Protein AF-A0A2E0CMF3-F1 (afdb_monomer_lite)

Sequence (243 aa):
MIDGHTLNSSSSILAWTRACAVTIDESAWMILLILFELETRFINNSMPPIKALMMRAVRIGCYVSLAHTLYAYAVYVEELSRPQLIEGVSDLCELVDDGASYTYNLIYTTLSTENCAELSGAEDFFYIDPPTFSIVQDASGLAIERELAWIDLAEAITWLLILFTIELVVLLQDHKVVDGILFRTINGSKFILYSLLWCAIGYWIFRGHYMFAWDELVWIVGFIVIEVNMVDRHKNMFSTRTT

Secondary structure (DSSP, 8-state):
-THHHH--TT--HHHHHHHTHHHHHHHHHHHHHHHHHHHHHHTTS---HHHHHHHHHHHHHHHHHHHHHHHHHHHHHHHHHSPEE-TT--SGGGGTTTT-EEEETTEEEE--TTTHHHH---S-EEE-STTT--EEEEHHHHHHHHHHHHHHHHHHHHHHHHHHHHHHHHHHHHTT--SSHHHHHHHHHHHHHHHHHHHHHHHHHHTT-HHHHHHHHHHHHHHHHHHHHHHHHHHHHHHHH--

pLDDT: mean 87.53, std 11.12, range [42.38, 97.88]

Structure (mmCIF, N/CA/C/O backbone):
data_AF-A0A2E0CMF3-F1
#
_entry.id   AF-A0A2E0CMF3-F1
#
loop_
_atom_site.group_PDB
_atom_site.id
_atom_site.type_symbol
_atom_site.label_atom_id
_atom_site.label_alt_id
_atom_site.label_comp_id
_atom_site.label_asym_id
_atom_site.label_entity_id
_atom_site.label_seq_id
_atom_site.pdbx_PDB_ins_code
_atom_site.Cartn_x
_atom_site.Cartn_y
_atom_site.Cartn_z
_atom_site.occupancy
_atom_site.B_iso_or_equiv
_atom_site.auth_seq_id
_atom_site.auth_comp_id
_atom_site.auth_asym_id
_atom_site.auth_atom_id
_atom_site.pdbx_PDB_model_num
ATOM 1 N N . MET A 1 1 ? -2.108 6.653 12.408 1.00 44.03 1 MET A N 1
ATOM 2 C CA . MET A 1 1 ? -0.809 5.986 12.637 1.00 44.03 1 MET A CA 1
ATOM 3 C C . MET A 1 1 ? -1.046 4.964 13.739 1.00 44.03 1 MET A C 1
ATOM 5 O O . MET A 1 1 ? -1.286 5.364 14.871 1.00 44.03 1 MET A O 1
ATOM 9 N N . ILE A 1 2 ? -1.117 3.682 13.373 1.00 53.56 2 ILE A N 1
ATOM 10 C CA . ILE A 1 2 ? -1.480 2.549 14.252 1.00 53.56 2 ILE A CA 1
ATOM 11 C C . ILE A 1 2 ? -0.431 2.345 15.363 1.00 53.56 2 ILE A C 1
ATOM 13 O O . ILE A 1 2 ? -0.746 1.919 16.474 1.00 53.56 2 ILE A O 1
ATOM 17 N N . ASP A 1 3 ? 0.807 2.748 15.083 1.00 56.62 3 ASP A N 1
ATOM 18 C CA . ASP A 1 3 ? 2.007 2.577 15.902 1.00 56.62 3 ASP A CA 1
ATOM 19 C C . ASP A 1 3 ? 1.851 3.119 17.330 1.00 56.62 3 ASP A C 1
ATOM 21 O O . ASP A 1 3 ? 2.278 2.480 18.288 1.00 56.62 3 ASP A O 1
ATOM 25 N N . GLY A 1 4 ? 1.197 4.275 17.490 1.00 59.91 4 GLY A N 1
ATOM 26 C CA . GLY A 1 4 ? 0.997 4.911 18.798 1.00 59.91 4 GLY A CA 1
ATOM 27 C C . GLY A 1 4 ? -0.025 4.211 19.697 1.00 59.91 4 GLY A C 1
ATOM 28 O O . GLY A 1 4 ? -0.049 4.476 20.895 1.00 59.91 4 GLY A O 1
ATOM 29 N N . HIS A 1 5 ? -0.851 3.328 19.130 1.00 62.03 5 HIS A N 1
ATOM 30 C CA . HIS A 1 5 ? -1.925 2.631 19.842 1.00 62.03 5 HIS A CA 1
ATOM 31 C C . HIS A 1 5 ? -1.649 1.135 20.045 1.00 62.03 5 HIS A C 1
ATOM 33 O O . HIS A 1 5 ? -2.309 0.512 20.871 1.00 62.03 5 HIS A O 1
ATOM 39 N N . THR A 1 6 ? -0.668 0.566 19.336 1.00 66.44 6 THR A N 1
ATOM 40 C CA . THR A 1 6 ? -0.389 -0.884 19.335 1.00 66.44 6 THR A CA 1
ATOM 41 C C . THR A 1 6 ? 1.023 -1.248 19.787 1.00 66.44 6 THR A C 1
ATOM 43 O O . THR A 1 6 ? 1.245 -2.361 20.254 1.00 66.44 6 THR A O 1
ATOM 46 N N . LEU A 1 7 ? 2.007 -0.344 19.693 1.00 77.12 7 LEU A N 1
ATOM 47 C CA . LEU A 1 7 ? 3.401 -0.687 19.987 1.00 77.12 7 LEU A CA 1
ATOM 48 C C . LEU A 1 7 ? 3.786 -0.380 21.436 1.00 77.12 7 LEU A C 1
ATOM 50 O O . LEU A 1 7 ? 3.482 0.673 21.992 1.00 77.12 7 LEU A O 1
ATOM 54 N N . ASN A 1 8 ? 4.539 -1.300 22.037 1.00 74.75 8 ASN A N 1
ATOM 55 C CA . ASN A 1 8 ? 5.114 -1.163 23.375 1.00 74.75 8 ASN A CA 1
ATOM 56 C C . ASN A 1 8 ? 6.566 -1.681 23.417 1.00 74.75 8 ASN A C 1
ATOM 58 O O . ASN A 1 8 ? 7.092 -2.227 22.445 1.00 74.75 8 ASN A O 1
ATOM 62 N N . SER A 1 9 ? 7.241 -1.516 24.558 1.00 73.00 9 SER A N 1
ATOM 63 C CA . SER A 1 9 ? 8.657 -1.886 24.724 1.00 73.00 9 SER A CA 1
ATOM 64 C C . SER A 1 9 ? 8.942 -3.393 24.644 1.00 73.00 9 SER A C 1
ATOM 66 O O . SER A 1 9 ? 10.101 -3.775 24.491 1.00 73.00 9 SER A O 1
ATOM 68 N N . SER A 1 10 ? 7.918 -4.248 24.724 1.00 78.06 10 SER A N 1
ATOM 69 C CA . SER A 1 10 ? 8.024 -5.703 24.562 1.00 78.06 10 SER A CA 1
ATOM 70 C C . SER A 1 10 ? 7.669 -6.189 23.151 1.00 78.06 10 SER A C 1
ATOM 72 O O . SER A 1 10 ? 7.783 -7.384 22.872 1.00 78.06 10 SER A O 1
ATOM 74 N N . SER A 1 11 ? 7.264 -5.290 22.250 1.00 82.56 11 SER A N 1
ATOM 75 C CA . SER A 1 11 ? 6.881 -5.632 20.880 1.00 82.56 11 SER A CA 1
ATOM 76 C C . SER A 1 11 ? 8.075 -6.151 20.074 1.00 82.56 11 SER A C 1
ATOM 78 O O . SER A 1 11 ? 9.176 -5.597 20.117 1.00 82.56 11 SER A O 1
ATOM 80 N N . SER A 1 12 ? 7.860 -7.229 19.316 1.00 87.75 12 SER A N 1
ATOM 81 C CA . SER A 1 12 ? 8.904 -7.827 18.476 1.00 87.75 12 SER A CA 1
ATOM 82 C C . SER A 1 12 ? 9.308 -6.904 17.321 1.00 87.75 12 SER A C 1
ATOM 84 O O . SER A 1 12 ? 8.505 -6.099 16.854 1.00 87.75 12 SER A O 1
ATOM 86 N N . ILE A 1 13 ? 10.528 -7.065 16.793 1.00 87.50 13 ILE A N 1
ATOM 87 C CA . ILE A 1 13 ? 11.002 -6.295 15.624 1.00 87.50 13 ILE A CA 1
ATOM 88 C C . ILE A 1 13 ? 10.036 -6.437 14.440 1.00 87.50 13 ILE A C 1
ATOM 90 O O . ILE A 1 13 ? 9.771 -5.459 13.755 1.00 87.50 13 ILE A O 1
ATOM 94 N N . LEU A 1 14 ? 9.468 -7.629 14.232 1.00 87.94 14 LEU A N 1
ATOM 95 C CA . LEU A 1 14 ? 8.517 -7.875 13.149 1.00 87.94 14 LEU A CA 1
ATOM 96 C C . LEU A 1 14 ? 7.213 -7.079 13.314 1.00 87.94 14 LEU A C 1
ATOM 98 O O . LEU A 1 14 ? 6.634 -6.645 12.322 1.00 87.94 14 LEU A O 1
ATOM 102 N N . ALA A 1 15 ? 6.756 -6.880 14.553 1.00 86.19 15 ALA A N 1
ATOM 103 C CA . ALA A 1 15 ? 5.586 -6.051 14.836 1.00 86.19 15 ALA A CA 1
ATOM 104 C C . ALA A 1 15 ? 5.878 -4.575 14.528 1.00 86.19 15 ALA A C 1
ATOM 106 O O . ALA A 1 15 ? 5.089 -3.924 13.851 1.00 86.19 15 ALA A O 1
ATOM 107 N N . TRP A 1 16 ? 7.054 -4.085 14.934 1.00 87.25 16 TRP A N 1
ATOM 108 C CA . TRP A 1 16 ? 7.515 -2.732 14.611 1.00 87.25 16 TRP A CA 1
ATOM 109 C C . TRP A 1 16 ? 7.600 -2.494 13.102 1.00 87.25 16 TRP A C 1
ATOM 111 O O . TRP A 1 16 ? 7.082 -1.499 12.604 1.00 87.25 16 TRP A O 1
ATOM 121 N N . THR A 1 17 ? 8.227 -3.404 12.352 1.00 91.19 17 THR A N 1
ATOM 122 C CA . THR A 1 17 ? 8.402 -3.209 10.907 1.00 91.19 17 THR A CA 1
ATOM 123 C C . THR A 1 17 ? 7.086 -3.309 10.140 1.00 91.19 17 THR A C 1
ATOM 125 O O . THR A 1 17 ? 6.908 -2.589 9.164 1.00 91.19 17 THR A O 1
ATOM 128 N N . ARG A 1 18 ? 6.134 -4.130 10.602 1.00 90.94 18 ARG A N 1
ATOM 129 C CA . ARG A 1 18 ? 4.775 -4.156 10.044 1.00 90.94 18 ARG A CA 1
ATOM 130 C C . ARG A 1 18 ? 4.006 -2.862 10.301 1.00 90.94 18 ARG A C 1
ATOM 132 O O . ARG A 1 18 ? 3.363 -2.361 9.389 1.00 90.94 18 ARG A O 1
ATOM 139 N N . ALA A 1 19 ? 4.058 -2.341 11.524 1.00 87.75 19 ALA A N 1
ATOM 140 C CA . ALA A 1 19 ? 3.356 -1.111 11.883 1.00 87.75 19 ALA A CA 1
ATOM 141 C C . ALA A 1 19 ? 3.869 0.076 11.040 1.00 87.75 19 ALA A C 1
ATOM 143 O O . ALA A 1 19 ? 3.095 0.837 10.463 1.00 87.75 19 ALA A O 1
ATOM 144 N N . CYS A 1 20 ? 5.184 0.123 10.812 1.00 89.75 20 CYS A N 1
ATOM 145 C CA . CYS A 1 20 ? 5.821 1.119 9.956 1.00 89.75 20 CYS A CA 1
ATOM 146 C C . CYS A 1 20 ? 5.858 0.751 8.454 1.00 89.75 20 CYS A C 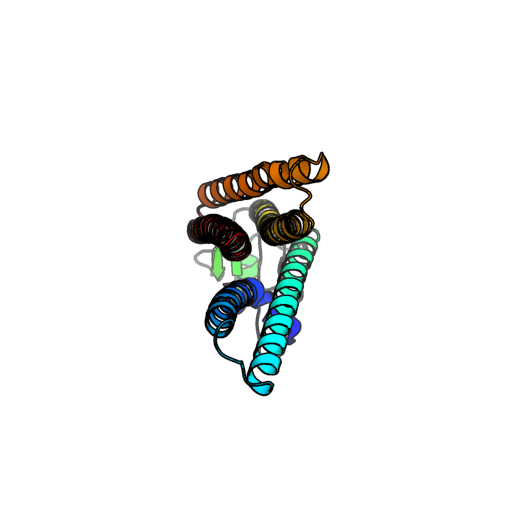1
ATOM 148 O O . CYS A 1 20 ? 6.639 1.367 7.722 1.00 89.75 20 CYS A O 1
ATOM 150 N N . ALA A 1 21 ? 5.069 -0.222 7.974 1.00 92.06 21 ALA A N 1
ATOM 151 C CA . ALA A 1 21 ? 5.181 -0.755 6.608 1.00 92.06 21 ALA A CA 1
ATOM 152 C C . ALA A 1 21 ? 5.105 0.335 5.528 1.00 92.06 21 ALA A C 1
ATOM 154 O O . ALA A 1 21 ? 6.000 0.401 4.694 1.00 92.06 21 ALA A O 1
ATOM 155 N N . VAL A 1 22 ? 4.136 1.253 5.603 1.00 90.69 22 VAL A N 1
ATOM 156 C CA . VAL A 1 22 ? 4.007 2.374 4.648 1.00 90.69 22 VAL A CA 1
ATOM 157 C C . VAL A 1 22 ? 5.289 3.214 4.592 1.00 90.69 22 VAL A C 1
ATOM 159 O O . VAL A 1 22 ? 5.812 3.514 3.527 1.00 90.69 22 VAL A O 1
ATOM 162 N N . THR A 1 23 ? 5.864 3.548 5.753 1.00 92.38 23 THR A N 1
ATOM 163 C CA . THR A 1 23 ? 7.107 4.342 5.812 1.00 92.38 23 THR A CA 1
ATOM 164 C C . THR A 1 23 ? 8.288 3.576 5.213 1.00 92.38 23 THR A C 1
ATOM 166 O O . THR A 1 23 ? 9.151 4.153 4.545 1.00 92.38 23 THR A O 1
ATOM 169 N N . ILE A 1 24 ? 8.355 2.268 5.465 1.00 94.12 24 ILE A N 1
ATOM 170 C CA . ILE A 1 24 ? 9.388 1.390 4.912 1.00 94.12 24 ILE A CA 1
ATOM 171 C C . ILE A 1 24 ? 9.246 1.286 3.388 1.00 94.12 24 ILE A C 1
ATOM 173 O O . ILE A 1 24 ? 10.266 1.331 2.702 1.00 94.12 24 ILE A O 1
ATOM 177 N N . ASP A 1 25 ? 8.019 1.196 2.872 1.00 93.81 25 ASP A N 1
ATOM 178 C CA . ASP A 1 25 ? 7.723 1.112 1.440 1.00 93.81 25 ASP A CA 1
ATOM 179 C C . ASP A 1 25 ? 8.158 2.383 0.706 1.00 93.81 25 ASP A C 1
ATOM 181 O O . ASP A 1 25 ? 9.066 2.348 -0.128 1.00 93.81 25 ASP A O 1
ATOM 185 N N . GLU A 1 26 ? 7.625 3.528 1.133 1.00 93.19 26 GLU A N 1
ATOM 186 C CA . GLU A 1 26 ? 7.904 4.833 0.535 1.00 93.19 26 GLU A CA 1
ATOM 187 C C . GLU A 1 26 ? 9.396 5.177 0.579 1.00 93.19 26 GLU A C 1
ATOM 189 O O . GLU A 1 26 ? 9.995 5.644 -0.396 1.00 93.19 26 GLU A O 1
ATOM 194 N N . SER A 1 27 ? 10.059 4.889 1.703 1.00 94.75 27 SER A N 1
ATOM 195 C CA . SER A 1 27 ? 11.501 5.121 1.815 1.00 94.75 27 SER A CA 1
ATOM 196 C C . SER A 1 27 ? 12.315 4.201 0.903 1.00 94.75 27 SER A C 1
ATOM 198 O O . SER A 1 27 ? 13.268 4.671 0.275 1.00 94.75 27 SER A O 1
ATOM 200 N N . ALA A 1 28 ? 11.950 2.920 0.781 1.00 95.25 28 ALA A N 1
ATOM 201 C CA . ALA A 1 28 ? 12.622 1.985 -0.116 1.00 95.25 28 ALA A CA 1
ATOM 202 C C . ALA A 1 28 ? 12.495 2.435 -1.575 1.00 95.25 28 ALA A C 1
ATOM 204 O O . ALA A 1 28 ? 13.498 2.472 -2.296 1.00 95.25 28 ALA A O 1
ATOM 205 N N . TRP A 1 29 ? 11.300 2.850 -1.992 1.00 92.75 29 TRP A N 1
ATOM 206 C CA . TRP A 1 29 ? 11.077 3.379 -3.328 1.00 92.75 29 TRP A CA 1
ATOM 207 C C . TRP A 1 29 ? 11.872 4.656 -3.606 1.00 92.75 29 TRP A C 1
ATOM 209 O O . TRP A 1 29 ? 12.589 4.736 -4.609 1.00 92.75 29 TRP A O 1
ATOM 219 N N . MET A 1 30 ? 11.835 5.634 -2.699 1.00 93.25 30 MET A N 1
ATOM 220 C CA . MET A 1 30 ? 12.597 6.875 -2.851 1.00 93.25 30 MET A CA 1
ATOM 221 C C . MET A 1 30 ? 14.108 6.620 -2.927 1.00 93.25 30 MET A C 1
ATOM 223 O O . MET A 1 30 ? 14.807 7.222 -3.750 1.00 93.25 30 MET A O 1
ATOM 227 N N . ILE A 1 31 ? 14.631 5.686 -2.126 1.00 94.81 31 ILE A N 1
ATOM 228 C CA . ILE A 1 31 ? 16.041 5.280 -2.184 1.00 94.81 31 ILE A CA 1
ATOM 229 C C . ILE A 1 31 ? 16.367 4.623 -3.533 1.00 94.81 31 ILE A C 1
ATOM 231 O O . ILE A 1 31 ? 17.418 4.923 -4.106 1.00 94.81 31 ILE A O 1
ATOM 235 N N . LEU A 1 32 ? 15.489 3.770 -4.072 1.00 92.25 32 LEU A N 1
ATOM 236 C CA . LEU A 1 32 ? 15.680 3.152 -5.389 1.00 92.25 32 LEU A CA 1
ATOM 237 C C . LEU A 1 32 ? 15.734 4.192 -6.515 1.00 92.25 32 LEU A C 1
ATOM 239 O O . LEU A 1 32 ? 16.607 4.091 -7.380 1.00 92.25 32 LEU A O 1
ATOM 243 N N . LEU A 1 33 ? 14.875 5.215 -6.482 1.00 89.62 33 LEU A N 1
ATOM 244 C CA . LEU A 1 33 ? 14.895 6.311 -7.459 1.00 89.62 33 LEU A CA 1
ATOM 245 C C . LEU A 1 33 ? 16.202 7.109 -7.394 1.00 89.62 33 LEU A C 1
ATOM 247 O O . LEU A 1 33 ? 16.839 7.365 -8.419 1.00 89.62 33 LEU A O 1
ATOM 251 N N . ILE A 1 34 ? 16.654 7.451 -6.184 1.00 90.81 34 ILE A N 1
ATOM 252 C CA . ILE A 1 34 ? 17.939 8.133 -5.977 1.00 90.81 34 ILE A CA 1
ATOM 253 C C . ILE A 1 34 ? 19.090 7.268 -6.500 1.00 90.81 34 ILE A C 1
ATOM 255 O O . ILE A 1 34 ? 20.003 7.772 -7.159 1.00 90.81 34 ILE A O 1
ATOM 259 N N . LEU A 1 35 ? 19.051 5.964 -6.226 1.00 90.06 35 LEU A N 1
ATOM 260 C CA . LEU A 1 35 ? 20.070 5.022 -6.665 1.00 90.06 35 LEU A CA 1
ATOM 261 C C . LEU A 1 35 ? 20.127 4.913 -8.193 1.00 90.06 35 LEU A C 1
ATOM 263 O O . LEU A 1 35 ? 21.219 4.915 -8.761 1.00 90.06 35 LEU A O 1
ATOM 267 N N . PHE A 1 36 ? 18.971 4.870 -8.856 1.00 84.06 36 PHE A N 1
ATOM 268 C CA . PHE A 1 36 ? 18.865 4.869 -10.316 1.00 84.06 36 PHE A CA 1
ATOM 269 C C . PHE A 1 36 ? 19.479 6.132 -10.943 1.00 84.06 36 PHE A C 1
ATOM 271 O O . PHE A 1 36 ? 20.252 6.056 -11.908 1.00 84.06 36 PHE A O 1
ATOM 278 N N . GLU A 1 37 ? 19.197 7.301 -10.369 1.00 85.19 37 GLU A N 1
ATOM 279 C CA . GLU A 1 37 ? 19.755 8.573 -10.837 1.00 85.19 37 GLU A CA 1
ATOM 280 C C . GLU A 1 37 ? 21.274 8.654 -10.600 1.00 85.19 37 GLU A C 1
ATOM 282 O O . GLU A 1 37 ? 22.036 9.168 -11.426 1.00 85.19 37 GLU A O 1
ATOM 287 N N . LEU A 1 38 ? 21.759 8.120 -9.475 1.00 85.44 38 LEU A N 1
ATOM 288 C CA . LEU A 1 38 ? 23.193 8.024 -9.200 1.00 85.44 38 LEU A CA 1
ATOM 289 C C . LEU A 1 38 ? 23.898 7.097 -10.194 1.00 85.44 38 LEU A C 1
ATOM 291 O O . LEU A 1 38 ? 24.907 7.499 -10.773 1.00 85.44 38 LEU A O 1
ATOM 295 N N . GLU A 1 39 ? 23.370 5.897 -10.437 1.00 80.69 39 GLU A N 1
ATOM 296 C CA . GLU A 1 39 ? 23.933 4.964 -11.420 1.00 80.69 39 GLU A CA 1
ATOM 297 C C . GLU A 1 39 ? 24.017 5.590 -12.808 1.00 80.69 39 GLU A C 1
ATOM 299 O O . GLU A 1 39 ? 25.057 5.503 -13.461 1.00 80.69 39 GLU A O 1
ATOM 304 N N . THR A 1 40 ? 22.973 6.313 -13.214 1.00 74.38 40 THR A N 1
ATOM 305 C CA . THR A 1 40 ? 22.956 7.032 -14.489 1.00 74.38 40 THR A CA 1
ATOM 306 C C . THR A 1 40 ? 24.105 8.040 -14.598 1.00 74.38 40 THR A C 1
ATOM 308 O O . THR A 1 40 ? 24.780 8.093 -15.626 1.00 74.38 40 THR A O 1
ATOM 311 N N . ARG A 1 41 ? 24.396 8.807 -13.539 1.00 78.31 41 ARG A N 1
ATOM 312 C CA . ARG A 1 41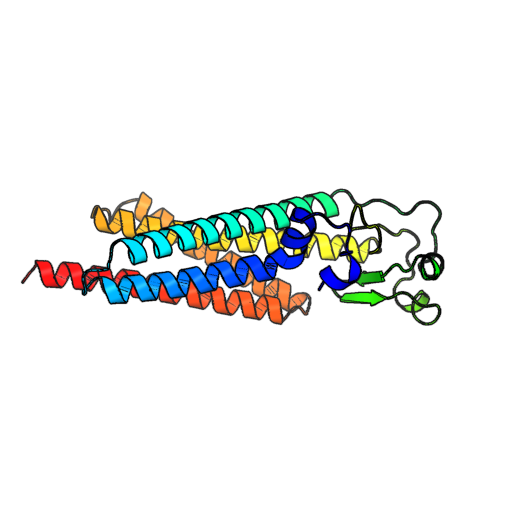 ? 25.499 9.788 -13.540 1.00 78.31 41 ARG A CA 1
ATOM 313 C C . ARG A 1 41 ? 26.884 9.151 -13.609 1.00 78.31 41 ARG A C 1
ATOM 315 O O . ARG A 1 41 ? 27.800 9.732 -14.191 1.00 78.31 41 ARG A O 1
ATOM 322 N N . PHE A 1 42 ? 27.052 7.968 -13.026 1.00 75.12 42 PHE A N 1
ATOM 323 C CA . PHE A 1 42 ? 28.335 7.269 -13.002 1.00 75.12 42 PHE A CA 1
ATOM 324 C C . PHE A 1 42 ? 28.565 6.338 -14.199 1.00 75.12 42 PHE A C 1
ATOM 326 O O . PHE A 1 42 ? 29.663 5.818 -14.336 1.00 75.12 42 PHE A O 1
ATOM 333 N N . ILE A 1 43 ? 27.613 6.173 -15.122 1.00 67.12 43 ILE A N 1
ATOM 334 C CA . ILE A 1 43 ? 27.853 5.417 -16.367 1.00 67.12 43 ILE A CA 1
ATOM 335 C C . ILE A 1 43 ? 29.044 5.984 -17.165 1.00 67.12 43 ILE A C 1
ATOM 337 O O . ILE A 1 43 ? 29.822 5.218 -17.729 1.00 67.12 43 ILE A O 1
ATOM 341 N N . ASN A 1 44 ? 29.241 7.308 -17.160 1.00 62.28 44 ASN A N 1
ATOM 342 C CA . ASN A 1 44 ? 30.342 7.960 -17.885 1.00 62.28 44 ASN A CA 1
ATOM 343 C C . ASN A 1 44 ? 31.651 8.073 -17.082 1.00 62.28 44 ASN A C 1
ATOM 345 O O . ASN A 1 44 ? 32.686 8.402 -17.656 1.00 62.28 44 ASN A O 1
ATOM 349 N N . ASN A 1 45 ? 31.629 7.815 -15.771 1.00 68.62 45 ASN A N 1
ATOM 350 C CA . ASN A 1 45 ? 32.785 7.955 -14.883 1.00 68.62 45 ASN A CA 1
ATOM 351 C C . ASN A 1 45 ? 33.026 6.629 -14.160 1.00 68.62 45 ASN A C 1
ATOM 353 O O . ASN A 1 45 ? 32.177 6.194 -13.392 1.00 68.62 45 ASN A O 1
ATOM 357 N N . SER A 1 46 ? 34.191 6.000 -14.340 1.00 75.50 46 SER A N 1
ATOM 358 C CA . SER A 1 46 ? 34.491 4.691 -13.739 1.00 75.50 46 SER A CA 1
ATOM 359 C C . SER A 1 46 ? 34.224 4.677 -12.226 1.00 75.50 46 SER A C 1
ATOM 361 O O . SER A 1 46 ? 34.943 5.315 -11.449 1.00 75.50 46 SER A O 1
ATOM 363 N N . MET A 1 47 ? 33.180 3.961 -11.802 1.00 80.81 47 MET A N 1
ATOM 364 C CA . MET A 1 47 ? 32.792 3.899 -10.399 1.00 80.81 47 MET A CA 1
ATOM 365 C C . MET A 1 47 ? 33.767 3.018 -9.597 1.00 80.81 47 MET A C 1
ATOM 367 O O . MET A 1 47 ? 34.046 1.889 -10.002 1.00 80.81 47 MET A O 1
ATOM 371 N N . PRO A 1 48 ? 34.247 3.475 -8.425 1.00 87.56 48 PRO A N 1
ATOM 372 C CA . PRO A 1 48 ? 35.044 2.645 -7.529 1.00 87.56 48 PRO A CA 1
ATOM 373 C C . PRO A 1 48 ? 34.293 1.375 -7.081 1.00 87.56 48 PRO A C 1
ATOM 375 O O . PRO A 1 48 ? 33.104 1.458 -6.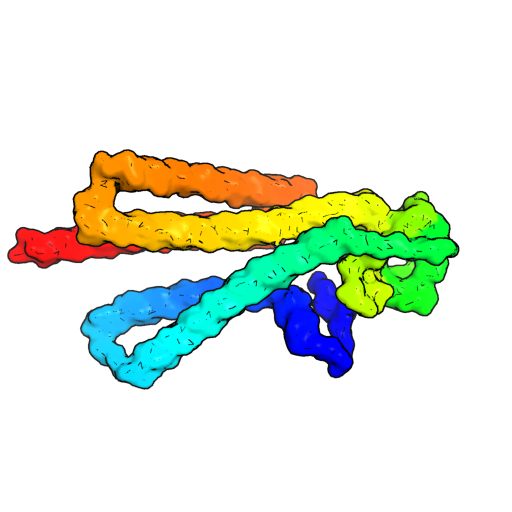759 1.00 87.56 48 PRO A O 1
ATOM 378 N N . PRO A 1 49 ? 34.978 0.225 -6.937 1.00 86.62 49 PRO A N 1
ATOM 379 C CA . PRO A 1 49 ? 34.340 -1.061 -6.630 1.00 86.62 49 PRO A CA 1
ATOM 380 C C . PRO A 1 49 ? 33.592 -1.070 -5.289 1.00 86.62 49 PRO A C 1
ATOM 382 O O . PRO A 1 49 ? 32.539 -1.689 -5.173 1.00 86.62 49 PRO A O 1
ATOM 385 N N . ILE A 1 50 ? 34.085 -0.332 -4.288 1.00 89.94 50 ILE A N 1
ATOM 386 C CA . ILE A 1 50 ? 33.424 -0.202 -2.979 1.00 89.94 50 ILE A CA 1
ATOM 387 C C . ILE A 1 50 ? 32.073 0.508 -3.121 1.00 89.94 50 ILE A C 1
ATOM 389 O O . ILE A 1 50 ? 31.086 0.069 -2.540 1.00 89.94 50 ILE A O 1
ATOM 393 N N . LYS A 1 51 ? 32.005 1.573 -3.932 1.00 88.62 51 LYS A N 1
ATOM 394 C CA . LYS A 1 51 ? 30.750 2.299 -4.167 1.00 88.62 51 LYS A CA 1
ATOM 395 C C . LYS A 1 51 ? 29.746 1.420 -4.908 1.00 88.62 51 LYS A C 1
ATOM 397 O O . LYS A 1 51 ? 28.593 1.363 -4.501 1.00 88.62 51 LYS A O 1
ATOM 402 N N . ALA A 1 52 ? 30.199 0.674 -5.917 1.00 87.50 52 ALA A N 1
ATOM 403 C CA . ALA A 1 52 ? 29.356 -0.283 -6.631 1.00 87.50 52 ALA A CA 1
ATOM 404 C C . ALA A 1 52 ? 28.795 -1.372 -5.697 1.00 87.50 52 ALA A C 1
ATOM 406 O O . ALA A 1 52 ? 27.608 -1.690 -5.757 1.00 87.50 52 ALA A O 1
ATOM 407 N N . LEU A 1 53 ? 29.622 -1.900 -4.786 1.00 90.69 53 LEU A N 1
ATOM 408 C CA . LEU A 1 53 ? 29.179 -2.862 -3.776 1.00 90.69 53 LEU A CA 1
ATOM 409 C C . LEU A 1 53 ? 28.132 -2.258 -2.830 1.00 90.69 53 LEU A C 1
ATOM 411 O O . LEU A 1 53 ? 27.104 -2.887 -2.592 1.00 90.69 53 LEU A O 1
ATOM 415 N N . MET A 1 54 ? 28.369 -1.046 -2.317 1.00 91.94 54 MET A N 1
ATOM 416 C CA . MET A 1 54 ? 27.421 -0.353 -1.436 1.00 91.94 54 MET A CA 1
ATOM 417 C C . MET A 1 54 ? 26.082 -0.110 -2.131 1.00 91.94 54 MET A C 1
ATOM 419 O O . MET A 1 54 ? 25.041 -0.426 -1.567 1.00 91.94 54 MET A O 1
ATOM 423 N N . MET A 1 55 ? 26.102 0.386 -3.369 1.00 91.50 55 MET A N 1
ATOM 424 C CA . MET A 1 55 ? 24.892 0.598 -4.166 1.00 91.50 55 MET A CA 1
ATOM 425 C C . MET A 1 55 ? 24.105 -0.700 -4.361 1.00 91.50 55 MET A C 1
ATOM 427 O O . MET A 1 55 ? 22.896 -0.730 -4.140 1.00 91.50 55 MET A O 1
ATOM 431 N N . ARG A 1 56 ? 24.792 -1.801 -4.692 1.00 91.69 56 ARG A N 1
ATOM 432 C CA . ARG A 1 56 ? 24.156 -3.116 -4.825 1.00 91.69 56 ARG A CA 1
ATOM 433 C C . ARG A 1 56 ? 23.558 -3.604 -3.504 1.00 91.69 56 ARG A C 1
ATOM 435 O O . ARG A 1 56 ? 22.461 -4.151 -3.510 1.00 91.69 56 ARG A O 1
ATOM 442 N N . ALA A 1 57 ? 24.256 -3.411 -2.386 1.00 95.12 57 ALA A N 1
ATOM 443 C CA . ALA A 1 57 ? 23.757 -3.794 -1.068 1.00 95.12 57 ALA A CA 1
ATOM 444 C C . ALA A 1 57 ? 22.506 -2.990 -0.679 1.00 95.12 57 ALA A C 1
ATOM 446 O O . ALA A 1 57 ? 21.515 -3.580 -0.258 1.00 95.12 57 ALA A O 1
ATOM 447 N N . VAL A 1 58 ? 22.521 -1.669 -0.893 1.00 96.44 58 VAL A N 1
ATOM 448 C CA . VAL A 1 58 ? 21.366 -0.789 -0.647 1.00 96.44 58 VAL A CA 1
ATOM 449 C C . VAL A 1 58 ? 20.177 -1.195 -1.517 1.00 96.44 58 VAL A C 1
ATOM 451 O O . VAL A 1 58 ? 19.069 -1.308 -1.002 1.00 96.44 58 VAL A O 1
ATOM 454 N N . ARG A 1 59 ? 20.400 -1.500 -2.803 1.00 95.00 59 ARG A N 1
ATOM 455 C CA . ARG A 1 59 ? 19.352 -2.008 -3.704 1.00 95.00 59 ARG A CA 1
ATOM 456 C C . ARG A 1 59 ? 18.701 -3.280 -3.173 1.00 95.00 59 ARG A C 1
ATOM 458 O O . ARG A 1 59 ? 17.481 -3.363 -3.125 1.00 95.00 59 ARG A O 1
ATOM 465 N N . ILE A 1 60 ? 19.514 -4.260 -2.776 1.00 96.19 60 ILE A N 1
ATOM 466 C CA . ILE A 1 60 ? 19.010 -5.520 -2.215 1.00 96.19 60 ILE A CA 1
ATOM 467 C C . ILE A 1 60 ? 18.203 -5.241 -0.945 1.00 96.19 60 ILE A C 1
ATOM 469 O O . ILE A 1 60 ? 17.120 -5.794 -0.794 1.00 96.19 60 ILE A O 1
ATOM 473 N N . GLY A 1 61 ? 18.691 -4.351 -0.076 1.00 97.31 61 GLY A N 1
ATOM 474 C CA . GLY A 1 61 ? 17.958 -3.908 1.110 1.00 97.31 61 GLY A CA 1
ATOM 475 C C . GLY A 1 61 ? 16.583 -3.333 0.767 1.00 97.31 61 GLY A C 1
ATOM 476 O O . GLY A 1 61 ? 15.597 -3.755 1.357 1.00 97.31 61 GLY A O 1
ATOM 477 N N . CYS A 1 62 ? 16.497 -2.457 -0.238 1.00 96.81 62 CYS A N 1
ATOM 478 C CA . CYS A 1 62 ? 15.222 -1.891 -0.684 1.00 96.81 62 CYS A CA 1
ATOM 479 C C . CYS A 1 62 ? 14.269 -2.972 -1.207 1.00 96.81 62 CYS A C 1
ATOM 481 O O . CYS A 1 62 ? 13.107 -2.984 -0.832 1.00 96.81 62 CYS A O 1
ATOM 483 N N . TYR A 1 63 ? 14.746 -3.927 -2.010 1.00 94.81 63 TYR A N 1
ATOM 484 C CA . TYR A 1 63 ? 13.892 -5.025 -2.483 1.00 94.81 63 TYR A CA 1
ATOM 485 C C . TYR A 1 63 ? 13.414 -5.944 -1.357 1.00 94.81 63 TYR A C 1
ATOM 487 O O . TYR A 1 63 ? 12.287 -6.428 -1.405 1.00 94.81 63 TYR A O 1
ATOM 495 N N . VAL A 1 64 ? 14.238 -6.169 -0.330 1.00 96.38 64 VAL A N 1
ATOM 496 C CA . VAL A 1 64 ? 13.807 -6.889 0.877 1.00 96.38 64 VAL A CA 1
ATOM 497 C C . VAL A 1 64 ? 12.734 -6.093 1.623 1.00 96.38 64 VAL A C 1
ATOM 499 O O . VAL A 1 64 ? 11.748 -6.689 2.046 1.00 96.38 64 VAL A O 1
ATOM 502 N N . SER A 1 65 ? 12.885 -4.770 1.738 1.00 96.31 65 SER A N 1
ATOM 503 C CA . SER A 1 65 ? 11.860 -3.891 2.311 1.00 96.31 65 SER A CA 1
ATOM 504 C C . SER A 1 65 ? 10.539 -3.976 1.542 1.00 96.31 65 SER A C 1
ATOM 506 O O . SER A 1 65 ? 9.520 -4.236 2.165 1.00 96.31 65 SER A O 1
ATOM 508 N N . LEU A 1 66 ? 10.555 -3.878 0.208 1.00 95.19 66 LEU A N 1
ATOM 509 C CA . LEU A 1 66 ? 9.347 -4.001 -0.628 1.00 95.19 66 LEU A CA 1
ATOM 510 C C . LEU A 1 66 ? 8.687 -5.390 -0.524 1.00 95.19 66 LEU A C 1
ATOM 512 O O . LEU A 1 66 ? 7.469 -5.536 -0.537 1.00 95.19 66 LEU A O 1
ATOM 516 N N . ALA A 1 67 ? 9.483 -6.455 -0.397 1.00 95.62 67 ALA A N 1
ATOM 517 C CA . ALA A 1 67 ? 8.931 -7.785 -0.143 1.00 95.62 67 ALA A CA 1
ATOM 518 C C . ALA A 1 67 ? 8.299 -7.878 1.258 1.00 95.62 67 ALA A C 1
ATOM 520 O O . ALA A 1 67 ? 7.292 -8.563 1.449 1.00 95.62 67 ALA A O 1
ATOM 521 N N . HIS A 1 68 ? 8.884 -7.194 2.244 1.00 95.25 68 HIS A N 1
ATOM 522 C CA . HIS A 1 68 ? 8.350 -7.139 3.597 1.00 95.25 68 HIS A CA 1
ATOM 523 C C . HIS A 1 68 ? 7.040 -6.345 3.681 1.00 95.25 68 HIS A C 1
ATOM 525 O O . HIS A 1 68 ? 6.150 -6.758 4.421 1.00 95.25 68 HIS A O 1
ATOM 531 N N . THR A 1 69 ? 6.892 -5.257 2.925 1.00 94.75 69 THR A N 1
ATOM 532 C CA . THR A 1 69 ? 5.672 -4.430 2.914 1.00 94.75 69 THR A CA 1
ATOM 533 C C . THR A 1 69 ? 4.501 -5.193 2.306 1.00 94.75 69 THR A C 1
ATOM 535 O O . THR A 1 69 ? 3.449 -5.284 2.935 1.00 94.75 69 THR A O 1
ATOM 538 N N . LEU A 1 70 ? 4.718 -5.898 1.188 1.00 95.88 70 LEU A N 1
ATOM 539 C CA . LEU A 1 70 ? 3.739 -6.849 0.646 1.00 95.88 70 LEU A CA 1
ATOM 540 C C . LEU A 1 70 ? 3.327 -7.919 1.663 1.00 95.88 70 LEU A C 1
ATOM 542 O O . LEU A 1 70 ? 2.146 -8.239 1.789 1.00 95.88 70 LEU A O 1
ATOM 546 N N . TYR A 1 71 ? 4.297 -8.485 2.388 1.00 96.00 71 TYR A N 1
ATOM 547 C CA . TYR A 1 71 ? 4.008 -9.436 3.458 1.00 96.00 71 TYR A CA 1
ATOM 548 C C . TYR A 1 71 ? 3.157 -8.792 4.561 1.00 96.00 71 TYR A C 1
ATOM 550 O O . TYR A 1 71 ? 2.179 -9.393 4.995 1.00 96.00 71 TYR A O 1
ATOM 558 N N . ALA A 1 72 ? 3.495 -7.579 5.001 1.00 94.94 72 ALA A N 1
ATOM 559 C CA . ALA A 1 72 ? 2.757 -6.873 6.042 1.00 94.94 72 ALA A CA 1
ATOM 560 C C . ALA A 1 72 ? 1.296 -6.630 5.633 1.00 94.94 72 ALA A C 1
ATOM 562 O O . ALA A 1 72 ? 0.399 -6.959 6.406 1.00 94.94 72 ALA A O 1
ATOM 563 N N . TYR A 1 73 ? 1.055 -6.153 4.408 1.00 95.38 73 TYR A N 1
ATOM 564 C CA . TYR A 1 73 ? -0.297 -5.945 3.878 1.00 95.38 73 TYR A CA 1
ATOM 565 C C . TYR A 1 73 ? -1.074 -7.255 3.733 1.00 95.38 73 TYR A C 1
ATOM 567 O O . TYR A 1 73 ? -2.235 -7.329 4.128 1.00 95.38 73 TYR A O 1
ATOM 575 N N . ALA A 1 74 ? -0.436 -8.321 3.242 1.00 96.00 74 ALA A N 1
ATOM 576 C CA . ALA A 1 74 ? -1.084 -9.626 3.122 1.00 96.00 74 ALA A CA 1
ATOM 577 C C . ALA A 1 74 ? -1.512 -10.194 4.483 1.00 96.00 74 ALA A C 1
ATOM 579 O O . ALA A 1 74 ? -2.617 -10.723 4.609 1.00 96.00 74 ALA A O 1
ATOM 580 N N . VAL A 1 75 ? -0.663 -10.069 5.509 1.00 93.69 75 VAL A N 1
ATOM 581 C CA . VAL A 1 75 ? -1.023 -10.525 6.857 1.00 93.69 75 VAL A CA 1
ATOM 582 C C . VAL A 1 75 ? -2.110 -9.642 7.464 1.00 93.69 75 VAL A C 1
ATOM 584 O O . VAL A 1 75 ? -3.030 -10.171 8.076 1.00 93.69 75 VAL A O 1
ATOM 587 N N . TYR A 1 76 ? -2.064 -8.326 7.255 1.00 93.00 76 TYR A N 1
ATOM 588 C CA . TYR A 1 76 ? -3.106 -7.420 7.742 1.00 93.00 76 TYR A CA 1
ATOM 589 C C . TYR A 1 76 ? -4.484 -7.743 7.136 1.00 93.00 76 TYR A C 1
ATOM 591 O O . TYR A 1 76 ? -5.480 -7.839 7.850 1.00 93.00 76 TYR A O 1
ATOM 599 N N . VAL A 1 77 ? -4.536 -8.041 5.834 1.00 95.19 77 VAL A N 1
ATOM 600 C CA . VAL A 1 77 ? -5.747 -8.539 5.159 1.00 95.19 77 VAL A CA 1
ATOM 601 C C . VAL A 1 77 ? -6.238 -9.862 5.765 1.00 95.19 77 VAL A C 1
ATOM 603 O O . VAL A 1 77 ? -7.446 -10.054 5.936 1.00 95.19 77 VAL A O 1
ATOM 606 N N . GLU A 1 78 ? -5.332 -10.790 6.096 1.00 93.56 78 GLU A N 1
ATOM 607 C CA . GLU A 1 78 ? -5.691 -12.054 6.757 1.00 93.56 78 GLU A CA 1
ATOM 608 C C . GLU A 1 78 ? -6.256 -11.820 8.168 1.00 93.56 78 GLU A C 1
ATOM 610 O O . GLU A 1 78 ? -7.281 -12.412 8.517 1.00 93.56 78 GLU A O 1
ATOM 615 N N . GLU A 1 79 ? -5.629 -10.944 8.955 1.00 90.62 79 GLU A N 1
ATOM 616 C CA . GLU A 1 79 ? -6.054 -10.576 10.311 1.00 90.62 79 GLU A CA 1
ATOM 617 C C . GLU A 1 79 ? -7.463 -9.971 10.299 1.00 90.62 79 GLU A C 1
ATOM 619 O O . GLU A 1 79 ? -8.352 -10.470 10.990 1.00 90.62 79 GLU A O 1
ATOM 624 N N . LEU A 1 80 ? -7.729 -9.008 9.411 1.00 92.00 80 LEU A N 1
ATOM 625 C CA . LEU A 1 80 ? -9.062 -8.414 9.234 1.00 92.00 80 LEU A CA 1
ATOM 626 C C . LEU A 1 80 ? -10.104 -9.398 8.678 1.00 92.00 80 LEU A C 1
ATOM 628 O O . LEU A 1 80 ? -11.315 -9.178 8.792 1.00 92.00 80 LEU A O 1
ATOM 632 N N . SER A 1 81 ? -9.665 -10.491 8.053 1.00 91.06 81 SER A N 1
ATOM 633 C CA . SER A 1 81 ? -10.547 -11.569 7.589 1.00 91.06 81 SER A CA 1
ATOM 634 C C . SER A 1 81 ? -10.917 -12.551 8.705 1.00 91.06 81 SER A C 1
ATOM 636 O O . SER A 1 81 ? -11.856 -13.332 8.538 1.00 91.06 81 SER A O 1
ATOM 638 N N . ARG A 1 82 ? -10.218 -12.509 9.845 1.00 90.12 82 ARG A N 1
ATOM 639 C CA . ARG A 1 82 ? -10.480 -13.326 11.039 1.00 90.12 82 ARG A CA 1
ATOM 640 C C . ARG A 1 82 ? -10.650 -12.439 12.283 1.00 90.12 82 ARG A C 1
ATOM 642 O O . ARG A 1 82 ? -9.890 -12.598 13.240 1.00 90.12 82 ARG A O 1
ATOM 649 N N . PRO A 1 83 ? -11.639 -11.527 12.279 1.00 86.75 83 PRO A N 1
ATOM 650 C CA . PRO A 1 83 ? -11.891 -10.647 13.414 1.00 86.75 83 PRO A CA 1
ATOM 651 C C . PRO A 1 83 ? -12.263 -11.466 14.655 1.00 86.75 83 PRO A C 1
ATOM 653 O O . PRO A 1 83 ? -12.942 -12.493 14.548 1.00 86.75 83 PRO A O 1
ATOM 656 N N . GLN A 1 84 ? -11.842 -11.006 15.831 1.00 89.75 84 GLN A N 1
ATOM 657 C CA . GLN A 1 84 ? -12.233 -11.626 17.097 1.00 89.75 84 GLN A CA 1
ATOM 658 C C . GLN A 1 84 ? -13.378 -10.838 17.716 1.00 89.75 84 GLN A C 1
ATOM 660 O O . GLN A 1 84 ? -13.202 -9.669 18.042 1.00 89.75 84 GLN A O 1
ATOM 665 N N . LEU A 1 85 ? -14.541 -11.479 17.854 1.00 92.19 85 LEU A N 1
ATOM 666 C CA . LEU A 1 85 ? -15.690 -10.903 18.549 1.00 92.19 85 LEU A CA 1
ATOM 667 C C . LEU A 1 85 ? -15.354 -10.717 20.032 1.00 92.19 85 LEU A C 1
ATOM 669 O O . LEU A 1 85 ? -14.787 -11.614 20.659 1.00 92.19 85 LEU A O 1
ATOM 673 N N . ILE A 1 86 ? -15.738 -9.573 20.585 1.00 92.31 86 ILE A N 1
ATOM 674 C CA . ILE A 1 86 ? -15.622 -9.284 22.011 1.00 92.31 86 ILE A CA 1
ATOM 675 C C . ILE A 1 86 ? -16.864 -9.847 22.704 1.00 92.31 86 ILE A C 1
ATOM 677 O O . ILE A 1 86 ? -17.940 -9.257 22.667 1.00 92.31 86 ILE A O 1
ATOM 681 N N . GLU A 1 87 ? -16.736 -11.036 23.292 1.00 91.12 87 GLU A N 1
ATOM 682 C CA . GLU A 1 87 ? -17.861 -11.685 23.965 1.00 91.12 87 GLU A CA 1
ATOM 683 C C . GLU A 1 87 ? -18.294 -10.914 25.218 1.00 91.12 87 GLU A C 1
ATOM 685 O O . GLU A 1 87 ? -17.477 -10.571 26.070 1.00 91.12 87 GLU A O 1
ATOM 690 N N . GLY A 1 88 ? -19.606 -10.719 25.365 1.00 88.62 88 GLY A N 1
ATOM 691 C CA . GLY A 1 88 ? -20.198 -10.149 26.576 1.00 88.62 88 GLY A CA 1
ATOM 692 C C . GLY A 1 88 ? -20.182 -8.624 26.656 1.00 88.62 88 GLY A C 1
ATOM 693 O O . GLY A 1 88 ? -20.600 -8.108 27.685 1.00 88.62 88 GLY A O 1
ATOM 694 N N . VAL A 1 89 ? -19.760 -7.936 25.593 1.00 91.88 89 VAL A N 1
ATOM 695 C CA . VAL A 1 89 ? -19.860 -6.478 25.456 1.00 91.88 89 VAL A CA 1
ATOM 696 C C . VAL A 1 89 ? -21.005 -6.153 24.513 1.00 91.88 89 VAL A C 1
ATOM 698 O O . VAL A 1 89 ? -21.033 -6.660 23.396 1.00 91.88 89 VAL A O 1
ATOM 701 N N . SER A 1 90 ? -21.938 -5.322 24.973 1.00 92.50 90 SER A N 1
ATOM 702 C CA . SER A 1 90 ? -23.115 -4.897 24.200 1.00 92.50 90 SER A CA 1
ATOM 703 C C . SER A 1 90 ? -23.153 -3.396 23.925 1.00 92.50 90 SER A C 1
ATOM 705 O O . SER A 1 90 ? -23.936 -2.943 23.095 1.00 92.50 90 SER A O 1
ATOM 707 N N . ASP A 1 91 ? -22.311 -2.630 24.613 1.00 92.62 91 ASP A N 1
ATOM 708 C CA . ASP A 1 91 ? -22.168 -1.192 24.450 1.00 92.62 91 ASP A CA 1
ATOM 709 C C . ASP A 1 91 ? -20.680 -0.812 24.441 1.00 92.62 91 ASP A C 1
ATOM 711 O O . ASP A 1 91 ? -19.883 -1.305 25.244 1.00 92.62 91 ASP A O 1
ATOM 715 N N . LEU A 1 92 ? -20.288 0.084 23.530 1.00 93.19 92 LEU A N 1
ATOM 716 C CA . LEU A 1 92 ? -18.894 0.512 23.372 1.00 93.19 92 LEU A CA 1
ATOM 717 C C . LEU A 1 92 ? -18.329 1.158 24.649 1.00 93.19 92 LEU A C 1
ATOM 719 O O . LEU A 1 92 ? -17.124 1.094 24.895 1.00 93.19 92 LEU A O 1
ATOM 723 N N . CYS A 1 93 ? -19.179 1.776 25.475 1.00 93.75 93 CYS A N 1
ATOM 724 C CA . CYS A 1 93 ? -18.780 2.404 26.730 1.00 93.75 93 CYS A CA 1
ATOM 725 C C . CYS A 1 93 ? -18.288 1.404 27.781 1.00 93.75 93 CYS A C 1
ATOM 727 O O . CYS A 1 93 ? -17.569 1.806 28.695 1.00 93.75 93 CYS A O 1
ATOM 729 N N . GLU A 1 94 ? -18.624 0.118 27.654 1.00 93.94 94 GLU A N 1
ATOM 730 C CA . GLU A 1 94 ? -18.107 -0.929 28.544 1.00 93.94 94 GLU A CA 1
ATOM 731 C C . GLU A 1 94 ? -16.582 -1.097 28.402 1.00 93.94 94 GLU A C 1
ATOM 733 O O . GLU A 1 94 ? -15.922 -1.521 29.345 1.00 93.94 94 GLU A O 1
ATOM 738 N N . LEU A 1 95 ? -16.012 -0.693 27.260 1.00 91.75 95 LEU A N 1
ATOM 739 C CA . LEU A 1 95 ? -14.589 -0.836 26.927 1.00 91.75 95 LEU A CA 1
ATOM 740 C C . LEU A 1 95 ? -13.734 0.392 27.287 1.00 91.75 95 LEU A C 1
ATOM 742 O O . LEU A 1 95 ? -12.541 0.431 26.982 1.00 91.75 95 LEU A O 1
ATOM 746 N N . VAL A 1 96 ? -14.317 1.415 27.924 1.00 91.81 96 VAL A N 1
ATOM 747 C CA . VAL A 1 96 ? -13.600 2.653 28.284 1.00 91.81 96 VAL A CA 1
ATOM 748 C C . VAL A 1 96 ? -12.461 2.379 29.270 1.00 91.81 96 VAL A C 1
ATOM 750 O O . VAL A 1 96 ? -11.358 2.903 29.103 1.00 91.81 96 VAL A O 1
ATOM 753 N N . ASP A 1 97 ? -12.706 1.535 30.273 1.00 88.81 97 ASP A N 1
ATOM 754 C CA . ASP A 1 97 ? -11.729 1.239 31.328 1.00 88.81 97 ASP A CA 1
ATOM 755 C C . ASP A 1 97 ? -10.599 0.303 30.857 1.00 88.81 97 ASP A C 1
ATOM 757 O O . ASP A 1 97 ? -9.536 0.254 31.481 1.00 88.81 97 ASP A O 1
ATOM 761 N N . ASP A 1 98 ? -10.783 -0.373 29.720 1.00 84.94 98 ASP A N 1
ATOM 762 C CA . ASP A 1 98 ? -9.791 -1.278 29.128 1.00 84.94 98 ASP A CA 1
ATOM 763 C C . ASP A 1 98 ? -8.681 -0.528 28.370 1.00 84.94 98 ASP A C 1
ATOM 765 O O . ASP A 1 98 ? -7.718 -1.130 27.892 1.00 84.94 98 ASP A O 1
ATOM 769 N N . GLY A 1 99 ? -8.789 0.803 28.259 1.00 82.81 99 GLY A N 1
ATOM 770 C CA . GLY A 1 99 ? -7.838 1.631 27.516 1.00 82.81 99 GLY A CA 1
ATOM 771 C C . GLY A 1 99 ? -7.884 1.391 26.005 1.00 82.81 99 GLY A C 1
ATOM 772 O O . GLY A 1 99 ? -6.915 1.697 25.306 1.00 82.81 99 GLY A O 1
ATOM 773 N N . ALA A 1 100 ? -8.990 0.834 25.507 1.00 88.00 100 ALA A N 1
ATOM 774 C CA . ALA A 1 100 ? -9.190 0.570 24.096 1.00 88.00 100 ALA A CA 1
ATOM 775 C C . ALA A 1 100 ? -9.421 1.866 23.298 1.00 88.00 100 ALA A C 1
ATOM 777 O O . ALA A 1 100 ? -9.940 2.874 23.787 1.00 88.00 100 ALA A O 1
ATOM 778 N N . SER A 1 101 ? -9.042 1.830 22.027 1.00 92.75 101 SER A N 1
ATOM 779 C CA . SER A 1 101 ? -9.359 2.853 21.039 1.00 92.75 101 SER A CA 1
ATOM 780 C C . SER A 1 101 ? -10.394 2.310 20.070 1.00 92.75 101 SER A C 1
ATOM 782 O O . SER A 1 101 ? -10.242 1.213 19.536 1.00 92.75 101 SER A O 1
ATOM 784 N N . TYR A 1 102 ? -11.406 3.114 19.776 1.00 94.50 102 TYR A N 1
ATOM 785 C CA . TYR A 1 102 ? -12.323 2.840 18.683 1.00 94.50 102 TYR A CA 1
ATOM 786 C C . TYR A 1 102 ? -11.750 3.369 17.373 1.00 94.50 102 TYR A C 1
ATOM 788 O O . TYR A 1 102 ? -11.116 4.428 17.340 1.00 94.50 102 TYR A O 1
ATOM 796 N N . THR A 1 103 ? -11.984 2.662 16.275 1.00 93.94 103 THR A N 1
ATOM 797 C CA . THR A 1 103 ? -11.615 3.158 14.949 1.00 93.94 103 THR A CA 1
ATOM 798 C C . THR A 1 103 ? -12.728 2.957 13.938 1.00 93.94 103 THR A C 1
ATOM 800 O O . THR A 1 103 ? -13.447 1.965 13.943 1.00 93.94 103 THR A O 1
ATOM 803 N N . TYR A 1 104 ? -12.880 3.933 13.053 1.00 94.94 104 TYR A N 1
ATOM 804 C CA . TYR A 1 104 ? -13.828 3.872 11.954 1.00 94.94 104 TYR A CA 1
ATOM 805 C C . TYR A 1 104 ? -13.207 4.544 10.737 1.00 94.94 104 TYR A C 1
ATOM 807 O O . TYR A 1 104 ? -12.758 5.688 10.816 1.00 94.94 104 TYR A O 1
ATOM 815 N N . ASN A 1 105 ? -13.162 3.837 9.603 1.00 95.06 105 ASN A N 1
ATOM 816 C CA . ASN A 1 105 ? -12.562 4.343 8.364 1.00 95.06 105 ASN A CA 1
ATOM 817 C C . ASN A 1 105 ? -11.121 4.867 8.568 1.00 95.06 105 ASN A C 1
ATOM 819 O O . ASN A 1 105 ? -10.785 5.953 8.102 1.00 95.06 105 ASN A O 1
ATOM 823 N N . LEU A 1 106 ? -10.286 4.103 9.288 1.00 91.69 106 LEU A N 1
ATOM 824 C CA . LEU A 1 106 ? -8.894 4.435 9.650 1.00 91.69 106 LEU A CA 1
ATOM 825 C C . LEU A 1 106 ? -8.723 5.674 10.554 1.00 91.69 106 LEU A C 1
ATOM 827 O O . LEU A 1 106 ? -7.605 6.169 10.725 1.00 91.69 106 LEU A O 1
ATOM 831 N N . ILE A 1 107 ? -9.806 6.175 11.155 1.00 91.69 107 ILE A N 1
ATOM 832 C CA . ILE A 1 107 ? -9.769 7.257 12.144 1.00 91.69 107 ILE A CA 1
ATOM 833 C C . ILE A 1 107 ? -9.807 6.641 13.537 1.00 91.69 107 ILE A C 1
ATOM 835 O O . ILE A 1 107 ? -10.823 6.087 13.942 1.00 91.69 107 ILE A O 1
ATOM 839 N N . TYR A 1 108 ? -8.707 6.783 14.272 1.00 91.12 108 TYR A N 1
ATOM 840 C CA . TYR A 1 108 ? -8.522 6.216 15.605 1.00 91.12 108 TYR A CA 1
ATOM 841 C C . TYR A 1 108 ? -8.883 7.245 16.676 1.00 91.12 108 TYR A C 1
ATOM 843 O O . TYR A 1 108 ? -8.351 8.357 16.672 1.00 91.12 108 TYR A O 1
ATOM 851 N N . THR A 1 109 ? -9.762 6.863 17.598 1.00 92.31 109 THR A N 1
ATOM 852 C CA . THR A 1 109 ? -10.231 7.696 18.708 1.00 92.31 109 THR A CA 1
ATOM 853 C C . THR A 1 109 ? -10.096 6.924 20.014 1.00 92.31 109 THR A C 1
ATOM 855 O O . THR A 1 109 ? -10.610 5.817 20.145 1.00 92.31 109 THR A O 1
ATOM 858 N N . THR A 1 110 ? -9.412 7.505 20.998 1.00 91.88 110 THR A N 1
ATOM 859 C CA . THR A 1 110 ? -9.329 6.931 22.348 1.00 91.88 110 THR A CA 1
ATOM 860 C C . THR A 1 110 ? -10.701 6.964 23.012 1.00 91.88 110 THR A C 1
ATOM 862 O O . THR A 1 110 ? -11.349 8.018 23.007 1.00 91.88 110 THR A O 1
ATOM 865 N N . LEU A 1 111 ? -11.132 5.845 23.593 1.00 92.94 111 LEU A N 1
ATOM 866 C CA . LEU A 1 111 ? -12.421 5.776 24.272 1.00 92.94 111 LEU A CA 1
ATOM 867 C C . LEU A 1 111 ? -12.418 6.595 25.564 1.00 92.94 111 LEU A C 1
ATOM 869 O O . LEU A 1 111 ? -11.441 6.616 26.313 1.00 92.94 111 LEU A O 1
ATOM 873 N N . SER A 1 112 ? -13.531 7.274 25.817 1.00 92.62 112 SER A N 1
ATOM 874 C CA . SER A 1 112 ? -13.810 7.945 27.079 1.00 92.62 112 SER A CA 1
ATOM 875 C C . SER A 1 112 ? -15.303 7.899 27.389 1.00 92.62 112 SER A C 1
ATOM 877 O O . SER A 1 112 ? -16.134 7.675 26.504 1.00 92.62 112 SER A O 1
ATOM 879 N N . THR A 1 113 ? -15.660 8.160 28.646 1.00 91.56 113 THR A N 1
ATOM 880 C CA . THR A 1 113 ? -17.059 8.224 29.094 1.00 91.56 113 THR A CA 1
ATOM 881 C C . THR A 1 113 ? -17.878 9.300 28.380 1.00 91.56 113 THR A C 1
ATOM 883 O O . THR A 1 113 ? -19.104 9.249 28.393 1.00 91.56 113 THR A O 1
ATOM 886 N N . GLU A 1 114 ? -17.218 10.283 27.766 1.00 92.69 114 GLU A N 1
ATOM 887 C CA . GLU A 1 114 ? -17.864 11.389 27.062 1.00 92.69 114 GLU A CA 1
ATOM 888 C C . GLU A 1 114 ? -18.164 11.076 25.593 1.00 92.69 114 GLU A C 1
ATOM 890 O O . GLU A 1 114 ? -19.080 11.677 25.042 1.00 92.69 114 GLU A O 1
ATOM 895 N N . ASN A 1 115 ? -17.396 10.187 24.949 1.00 94.19 115 ASN A N 1
ATOM 896 C CA . ASN A 1 115 ? -17.469 9.977 23.498 1.00 94.19 115 ASN A CA 1
ATOM 897 C C . ASN A 1 115 ? -18.013 8.602 23.083 1.00 94.19 115 ASN A C 1
ATOM 899 O O . ASN A 1 115 ? -18.545 8.481 21.983 1.00 94.19 115 ASN A O 1
ATOM 903 N N . CYS A 1 116 ? -17.923 7.581 23.939 1.00 93.25 116 CYS A N 1
ATOM 904 C CA . CYS A 1 116 ? -18.209 6.192 23.573 1.00 93.25 116 CYS A CA 1
ATOM 905 C C . CYS A 1 116 ? -19.616 5.998 22.977 1.00 93.25 116 CYS A C 1
ATOM 907 O O . CYS A 1 116 ? -19.750 5.370 21.930 1.00 93.25 116 CYS A O 1
ATOM 909 N N . ALA A 1 117 ? -20.636 6.633 23.562 1.00 92.94 117 ALA A N 1
ATOM 910 C CA . ALA A 1 117 ? -22.023 6.545 23.098 1.00 92.94 117 ALA A CA 1
ATOM 911 C C . ALA A 1 117 ? -22.277 7.248 21.747 1.00 92.94 117 ALA A C 1
ATOM 913 O O . ALA A 1 117 ? -23.255 6.946 21.066 1.00 92.94 117 ALA A O 1
ATOM 914 N N . GLU A 1 118 ? -21.426 8.203 21.357 1.00 94.12 118 GLU A N 1
ATOM 915 C CA . GLU A 1 118 ? -21.526 8.904 20.068 1.00 94.12 118 GLU A CA 1
ATOM 916 C C . GLU A 1 118 ? -20.746 8.188 18.955 1.00 94.12 118 GLU A C 1
ATOM 918 O O . GLU A 1 118 ? -21.045 8.376 17.775 1.00 94.12 118 GLU A O 1
ATOM 923 N N . LEU A 1 119 ? -19.744 7.378 19.318 1.00 93.88 119 LEU A N 1
ATOM 924 C CA . LEU A 1 119 ? -18.836 6.718 18.378 1.00 93.88 119 LEU A CA 1
ATOM 925 C C . LEU A 1 119 ? -19.460 5.495 17.695 1.00 93.88 119 LEU A C 1
ATOM 927 O O . LEU A 1 119 ? -19.225 5.289 16.502 1.00 93.88 119 LEU A O 1
ATOM 931 N N . SER A 1 120 ? -20.251 4.699 18.419 1.00 94.25 120 SER A N 1
ATOM 932 C CA . SER A 1 120 ? -21.026 3.597 17.841 1.00 94.25 120 SER A CA 1
ATOM 933 C C . SER A 1 120 ? -22.210 3.224 18.733 1.00 94.25 120 SER A C 1
ATOM 935 O O . SER A 1 120 ? -22.097 3.214 19.953 1.00 94.25 120 SER A O 1
ATOM 937 N N . GLY A 1 121 ? -23.341 2.896 18.105 1.00 91.69 121 GLY A N 1
ATOM 938 C CA . GLY A 1 121 ? -24.518 2.309 18.760 1.00 91.69 121 GLY A CA 1
ATOM 939 C C . GLY A 1 121 ? -24.722 0.837 18.395 1.00 91.69 121 GLY A C 1
ATOM 940 O O . GLY A 1 121 ? -25.853 0.357 18.425 1.00 91.69 121 GLY A O 1
ATOM 941 N N . ALA A 1 122 ? -23.668 0.163 17.928 1.00 93.88 122 ALA A N 1
ATOM 942 C CA . ALA A 1 122 ? -23.694 -1.262 17.628 1.00 93.88 122 ALA A CA 1
ATOM 943 C C . ALA A 1 122 ? -23.670 -2.106 18.913 1.00 93.88 122 ALA A C 1
ATOM 945 O O . ALA A 1 122 ? -23.251 -1.633 19.963 1.00 93.88 122 ALA A O 1
ATOM 946 N N . GLU A 1 123 ? -24.096 -3.364 18.795 1.00 93.44 123 GLU A N 1
ATOM 947 C CA . GLU A 1 123 ? -24.098 -4.332 19.904 1.00 93.44 123 GLU A CA 1
ATOM 948 C C . GLU A 1 123 ? -22.955 -5.353 19.796 1.00 93.44 123 GLU A C 1
ATOM 950 O O . GLU A 1 123 ? -22.635 -6.018 20.772 1.00 93.44 123 GLU A O 1
ATOM 955 N N . ASP A 1 124 ? -22.329 -5.463 18.619 1.00 94.31 124 ASP A N 1
ATOM 956 C CA . ASP A 1 124 ? -21.226 -6.384 18.352 1.00 94.31 124 ASP A CA 1
ATOM 957 C C . ASP A 1 124 ? -19.951 -5.601 18.025 1.00 94.31 124 ASP A C 1
ATOM 959 O O . ASP A 1 124 ? -19.914 -4.805 17.076 1.00 94.31 124 ASP A O 1
ATOM 963 N N . PHE A 1 125 ? -18.885 -5.895 18.768 1.00 95.12 125 PHE A N 1
ATOM 964 C CA . PHE A 1 125 ? -17.575 -5.272 18.610 1.00 95.12 125 PHE A CA 1
ATOM 965 C C . PHE A 1 125 ? -16.485 -6.311 18.370 1.00 95.12 125 PHE A C 1
ATOM 967 O O . PHE A 1 125 ? -16.551 -7.439 18.859 1.00 95.12 125 PHE A O 1
ATOM 974 N N . PHE A 1 126 ? -15.462 -5.922 17.615 1.00 94.56 126 PHE A N 1
ATOM 975 C CA . PHE A 1 126 ? -14.376 -6.796 17.198 1.00 94.56 126 PHE A CA 1
ATOM 976 C C . PHE A 1 126 ? -13.024 -6.170 17.500 1.00 94.56 126 PHE A C 1
ATOM 978 O O . PHE A 1 126 ? -12.809 -4.992 17.211 1.00 94.56 126 PHE A O 1
ATOM 985 N N . TYR A 1 127 ? -12.091 -6.983 17.988 1.00 91.62 127 TYR A N 1
ATOM 986 C CA . TYR A 1 127 ? -10.683 -6.615 17.966 1.00 91.62 127 TYR A CA 1
ATOM 987 C C . TYR A 1 127 ? -10.072 -6.870 16.592 1.00 91.62 127 TYR A C 1
ATOM 989 O O . TYR A 1 127 ? -10.304 -7.920 15.976 1.00 91.62 127 TYR A O 1
ATOM 997 N N . ILE A 1 128 ? -9.239 -5.928 16.155 1.00 88.12 128 ILE A N 1
ATOM 998 C CA . ILE A 1 128 ? -8.579 -5.965 14.843 1.00 88.12 128 ILE A CA 1
ATOM 999 C C . ILE A 1 128 ? -7.047 -6.000 14.921 1.00 88.12 128 ILE A C 1
ATOM 1001 O O . ILE A 1 128 ? -6.389 -6.156 13.897 1.00 88.12 128 ILE A O 1
ATOM 1005 N N . ASP A 1 129 ? -6.471 -5.885 16.119 1.00 84.12 129 ASP A N 1
ATOM 1006 C CA . ASP A 1 129 ? -5.027 -5.791 16.354 1.00 84.12 129 ASP A CA 1
ATOM 1007 C C . ASP A 1 129 ? -4.485 -6.918 17.266 1.00 84.12 129 ASP A C 1
ATOM 1009 O O . ASP A 1 129 ? -3.879 -6.671 18.313 1.00 84.12 129 ASP A O 1
ATOM 1013 N N . PRO A 1 130 ? -4.669 -8.203 16.923 1.00 73.94 130 PRO A N 1
ATOM 1014 C CA . PRO A 1 130 ? -4.027 -9.263 17.688 1.00 73.94 130 PRO A CA 1
ATOM 1015 C C . PRO A 1 130 ? -2.487 -9.130 17.617 1.00 73.94 130 PRO A C 1
ATOM 1017 O O . PRO A 1 130 ? -1.938 -8.844 16.552 1.00 73.94 130 PRO A O 1
ATOM 1020 N N . PRO A 1 131 ? -1.743 -9.388 18.712 1.00 71.19 131 PRO A N 1
ATOM 1021 C CA . PRO A 1 131 ? -2.196 -9.861 20.021 1.00 71.19 131 PRO A CA 1
ATOM 1022 C C . PRO A 1 131 ? -2.384 -8.738 21.060 1.00 71.19 131 PRO A C 1
ATOM 1024 O O . PRO A 1 131 ? -2.476 -9.039 22.248 1.00 71.19 131 PRO A O 1
ATOM 1027 N N . THR A 1 132 ? -2.323 -7.465 20.661 1.00 74.69 132 THR A N 1
ATOM 1028 C CA . THR A 1 132 ? -2.361 -6.325 21.590 1.00 74.69 132 THR A CA 1
ATOM 1029 C C . THR A 1 132 ? -3.772 -5.989 22.039 1.00 74.69 132 THR A C 1
ATOM 1031 O O . THR A 1 132 ? -3.925 -5.572 23.184 1.00 74.69 132 THR A O 1
ATOM 1034 N N . PHE A 1 133 ? -4.772 -6.266 21.194 1.00 81.38 133 PHE A N 1
ATOM 1035 C CA . PHE A 1 133 ? -6.199 -6.142 21.510 1.00 81.38 133 PHE A CA 1
ATOM 1036 C C . PHE A 1 133 ? -6.553 -4.772 22.111 1.00 81.38 133 PHE A C 1
ATOM 1038 O O . PHE A 1 133 ? -7.297 -4.680 23.084 1.00 81.38 133 PHE A O 1
ATOM 1045 N N . SER A 1 134 ? -5.980 -3.700 21.563 1.00 85.69 134 SER A N 1
ATOM 1046 C CA . SER A 1 134 ? -6.236 -2.324 21.997 1.00 85.69 134 SER A CA 1
ATOM 1047 C C . SER A 1 134 ? -7.135 -1.562 21.030 1.00 85.69 134 SER A C 1
ATOM 1049 O O . SER A 1 134 ? -7.567 -0.455 21.348 1.00 85.69 134 SER A O 1
ATOM 1051 N N . ILE A 1 135 ? -7.430 -2.122 19.855 1.00 90.81 135 ILE A N 1
ATOM 1052 C CA . ILE A 1 135 ? -8.196 -1.454 18.812 1.00 90.81 135 ILE A CA 1
ATOM 1053 C C . ILE A 1 135 ? -9.488 -2.214 18.533 1.00 90.81 135 ILE A C 1
ATOM 1055 O O . ILE A 1 135 ? -9.482 -3.395 18.180 1.00 90.81 135 ILE A O 1
ATOM 1059 N N . VAL A 1 136 ? -10.597 -1.487 18.640 1.00 93.69 136 VAL A N 1
ATOM 1060 C CA . VAL A 1 136 ? -11.954 -2.019 18.556 1.00 93.69 136 VAL A CA 1
ATOM 1061 C C . VAL A 1 136 ? -12.715 -1.372 17.405 1.00 93.69 136 VAL A C 1
ATOM 1063 O O . VAL A 1 136 ? -12.589 -0.172 17.148 1.00 93.69 136 VAL A O 1
ATOM 1066 N N . GLN A 1 137 ? -13.537 -2.171 16.730 1.00 94.88 137 GLN A N 1
ATOM 1067 C CA . GLN A 1 137 ? -14.440 -1.732 15.669 1.00 94.88 137 GLN A CA 1
ATOM 1068 C C . GLN A 1 137 ? -15.809 -2.381 15.778 1.00 94.88 137 GLN A C 1
ATOM 1070 O O . GLN A 1 137 ? -15.933 -3.501 16.268 1.00 94.88 137 GLN A O 1
ATOM 1075 N N . ASP A 1 138 ? -16.824 -1.710 15.239 1.00 95.75 138 ASP A N 1
ATOM 1076 C CA . ASP A 1 138 ? -18.092 -2.356 14.920 1.00 95.75 138 ASP A CA 1
ATOM 1077 C C . ASP A 1 138 ? -18.043 -3.051 13.544 1.00 95.75 138 ASP A C 1
ATOM 1079 O O . ASP A 1 138 ? -17.094 -2.909 12.764 1.00 95.75 138 ASP A O 1
ATOM 1083 N N . ALA A 1 139 ? -19.089 -3.814 13.222 1.00 94.69 139 ALA A N 1
ATOM 1084 C CA . ALA A 1 139 ? -19.171 -4.555 11.963 1.00 94.69 139 ALA A CA 1
ATOM 1085 C C . ALA A 1 139 ? -19.080 -3.663 10.707 1.00 94.69 139 ALA A C 1
ATOM 1087 O O . ALA A 1 139 ? -18.600 -4.112 9.662 1.00 94.69 139 ALA A O 1
ATOM 1088 N N . SER A 1 140 ? -19.545 -2.412 10.790 1.00 95.31 140 SER A N 1
ATOM 1089 C CA . SER A 1 140 ? -19.526 -1.475 9.665 1.00 95.31 140 SER A CA 1
ATOM 1090 C C . SER A 1 140 ? -18.127 -0.902 9.435 1.00 95.31 140 SER A C 1
ATOM 1092 O O . SER A 1 140 ? -17.657 -0.886 8.294 1.00 95.31 140 SER A O 1
ATOM 1094 N N . GLY A 1 141 ? -17.425 -0.532 10.511 1.00 95.50 141 GLY A N 1
ATOM 1095 C CA . GLY A 1 141 ? -16.025 -0.116 10.480 1.00 95.50 141 GLY A CA 1
ATOM 1096 C C . GLY A 1 141 ? -15.118 -1.225 9.950 1.00 95.50 141 GLY A C 1
ATOM 1097 O O . GLY A 1 141 ? -14.300 -0.972 9.067 1.00 95.50 141 GLY A O 1
ATOM 1098 N N . LEU A 1 142 ? -15.354 -2.466 10.382 1.00 95.38 142 LEU A N 1
ATOM 1099 C CA . LEU A 1 142 ? -14.589 -3.632 9.942 1.00 95.38 142 LEU A CA 1
ATOM 1100 C C . LEU A 1 142 ? -14.770 -3.948 8.455 1.00 95.38 142 LEU A C 1
ATOM 1102 O O . LEU A 1 142 ? -13.804 -4.277 7.764 1.00 95.38 142 LEU A O 1
ATOM 1106 N N . ALA A 1 143 ? -16.000 -3.856 7.940 1.00 95.94 143 ALA A N 1
ATOM 1107 C CA . ALA A 1 143 ? -16.251 -4.032 6.511 1.00 95.94 143 ALA A CA 1
ATOM 1108 C C . ALA A 1 143 ? -15.487 -2.981 5.692 1.00 95.94 143 ALA A C 1
ATOM 1110 O O . ALA A 1 143 ? -14.828 -3.313 4.707 1.00 95.94 143 ALA A O 1
ATOM 1111 N N . ILE A 1 144 ? -15.523 -1.732 6.159 1.00 96.50 144 ILE A N 1
ATOM 1112 C CA . ILE A 1 144 ? -14.822 -0.606 5.553 1.00 96.50 144 ILE A CA 1
ATOM 1113 C C . ILE A 1 144 ? -13.305 -0.838 5.562 1.00 96.50 144 ILE A C 1
ATOM 1115 O O . ILE A 1 144 ? -12.660 -0.727 4.521 1.00 96.50 144 ILE A O 1
ATOM 1119 N N . GLU A 1 145 ? -12.714 -1.161 6.706 1.00 95.81 145 GLU A N 1
ATOM 1120 C CA . GLU A 1 145 ? -11.265 -1.336 6.815 1.00 95.81 145 GLU A CA 1
ATOM 1121 C C . GLU A 1 145 ? -10.764 -2.534 6.007 1.00 95.81 145 GLU A C 1
ATOM 1123 O O . GLU A 1 145 ? -9.732 -2.436 5.349 1.00 95.81 145 GLU A O 1
ATOM 1128 N N . ARG A 1 146 ? -11.534 -3.628 5.947 1.00 95.94 146 ARG A N 1
ATOM 1129 C CA . ARG A 1 146 ? -11.205 -4.774 5.093 1.00 95.94 146 ARG A CA 1
ATOM 1130 C C . ARG A 1 146 ? -11.105 -4.380 3.622 1.00 95.94 146 ARG A C 1
ATOM 1132 O O . ARG A 1 146 ? -10.195 -4.834 2.936 1.00 95.94 146 ARG A O 1
ATOM 1139 N N . GLU A 1 147 ? -12.031 -3.562 3.125 1.00 96.75 147 GLU A N 1
ATOM 1140 C CA . GLU A 1 147 ? -11.968 -3.069 1.745 1.00 96.75 147 GLU A CA 1
ATOM 1141 C C . GLU A 1 147 ? -10.721 -2.207 1.511 1.00 96.75 147 GLU A C 1
ATOM 1143 O O . GLU A 1 147 ? -10.062 -2.373 0.488 1.00 96.75 147 GLU A O 1
ATOM 1148 N N . LEU A 1 148 ? -10.383 -1.321 2.456 1.00 96.38 148 LEU A N 1
ATOM 1149 C CA . LEU A 1 148 ? -9.200 -0.455 2.360 1.00 96.38 148 LEU A CA 1
ATOM 1150 C C . LEU A 1 148 ? -7.907 -1.282 2.366 1.00 96.38 148 LEU A C 1
ATOM 1152 O O . LEU A 1 148 ? -7.071 -1.101 1.490 1.00 96.38 148 LEU A O 1
ATOM 1156 N N . ALA A 1 149 ? -7.795 -2.273 3.254 1.00 96.06 149 ALA A N 1
ATOM 1157 C CA . ALA A 1 149 ? -6.628 -3.152 3.331 1.00 96.06 149 ALA A CA 1
ATOM 1158 C C . ALA A 1 149 ? -6.416 -3.984 2.052 1.00 96.06 149 ALA A C 1
ATOM 1160 O O . ALA A 1 149 ? -5.283 -4.236 1.639 1.00 96.06 149 ALA A O 1
ATOM 1161 N N . TRP A 1 150 ? -7.501 -4.416 1.398 1.00 97.38 150 TRP A N 1
ATOM 1162 C CA . TRP A 1 150 ? -7.408 -5.080 0.094 1.00 97.38 150 TRP A CA 1
ATOM 1163 C C . TRP A 1 150 ? -6.913 -4.144 -1.005 1.00 97.38 150 TRP A C 1
ATOM 1165 O O . TRP A 1 150 ? -6.219 -4.604 -1.913 1.00 97.38 150 TRP A O 1
ATOM 1175 N N . ILE A 1 151 ? -7.278 -2.865 -0.938 1.00 96.81 151 ILE A N 1
ATOM 1176 C CA . ILE A 1 151 ? -6.833 -1.856 -1.898 1.00 96.81 151 ILE A CA 1
ATOM 1177 C C . ILE A 1 151 ? -5.350 -1.563 -1.701 1.00 96.81 151 ILE A C 1
ATOM 1179 O O . ILE A 1 151 ? -4.623 -1.721 -2.677 1.00 96.81 151 ILE A O 1
ATOM 1183 N N . ASP A 1 152 ? -4.888 -1.337 -0.465 1.00 95.12 152 ASP A N 1
ATOM 1184 C CA . ASP A 1 152 ? -3.456 -1.176 -0.151 1.00 95.12 152 ASP A CA 1
ATOM 1185 C C . ASP A 1 152 ? -2.620 -2.348 -0.709 1.00 95.12 152 ASP A C 1
ATOM 1187 O O . ASP A 1 152 ? -1.584 -2.173 -1.358 1.00 95.12 152 ASP A O 1
ATOM 1191 N N . LEU A 1 153 ? -3.089 -3.590 -0.508 1.00 96.62 153 LEU A N 1
ATOM 1192 C CA . LEU A 1 153 ? -2.411 -4.777 -1.033 1.00 96.62 153 LEU A CA 1
ATOM 1193 C C . LEU A 1 153 ? -2.422 -4.820 -2.572 1.00 96.62 153 LEU A C 1
ATOM 1195 O O . LEU A 1 153 ? -1.415 -5.171 -3.194 1.00 96.62 153 LEU A O 1
ATOM 1199 N N . ALA A 1 154 ? -3.559 -4.509 -3.196 1.00 96.75 154 ALA A N 1
ATOM 1200 C CA . ALA A 1 154 ? -3.697 -4.517 -4.649 1.00 96.75 154 ALA A CA 1
ATOM 1201 C C . ALA A 1 154 ? -2.847 -3.425 -5.317 1.00 96.75 154 ALA A C 1
ATOM 1203 O O . ALA A 1 154 ? -2.278 -3.670 -6.385 1.00 96.75 154 ALA A O 1
ATOM 1204 N N . GLU A 1 155 ? -2.728 -2.257 -4.692 1.00 95.50 155 GLU A N 1
ATOM 1205 C CA . GLU A 1 155 ? -1.894 -1.136 -5.127 1.00 95.50 155 GLU A CA 1
ATOM 1206 C C . GLU A 1 155 ? -0.418 -1.521 -5.128 1.00 95.50 155 GLU A C 1
ATOM 1208 O O . GLU A 1 155 ? 0.211 -1.520 -6.191 1.00 95.50 155 GLU A O 1
ATOM 1213 N N . ALA A 1 156 ? 0.098 -2.007 -3.995 1.00 93.94 156 ALA A N 1
ATOM 1214 C CA . ALA A 1 156 ? 1.489 -2.443 -3.879 1.00 93.94 156 ALA A CA 1
ATOM 1215 C C . ALA A 1 156 ? 1.853 -3.530 -4.912 1.00 93.94 156 ALA A C 1
ATOM 1217 O O . ALA A 1 156 ? 2.917 -3.493 -5.541 1.00 93.94 156 ALA A O 1
ATOM 1218 N N . ILE A 1 157 ? 0.949 -4.489 -5.157 1.00 96.06 157 ILE A N 1
ATOM 1219 C CA . ILE A 1 157 ? 1.127 -5.500 -6.213 1.00 96.06 157 ILE A CA 1
ATOM 1220 C C . ILE A 1 157 ? 1.141 -4.844 -7.599 1.00 96.06 157 ILE A C 1
ATOM 1222 O O . ILE A 1 157 ? 1.985 -5.176 -8.437 1.00 96.06 157 ILE A O 1
ATOM 1226 N N . THR A 1 158 ? 0.217 -3.921 -7.860 1.00 96.25 158 THR A N 1
ATOM 1227 C CA . THR A 1 158 ? 0.088 -3.244 -9.155 1.00 96.25 158 THR A CA 1
ATOM 1228 C C . THR A 1 158 ? 1.333 -2.421 -9.476 1.00 96.25 158 THR A C 1
ATOM 1230 O O . THR A 1 158 ? 1.834 -2.508 -10.598 1.00 96.25 158 THR A O 1
ATOM 1233 N N . TRP A 1 159 ? 1.893 -1.699 -8.506 1.00 93.56 159 TRP A N 1
ATOM 1234 C CA . TRP A 1 159 ? 3.134 -0.937 -8.671 1.00 93.56 159 TRP A CA 1
ATOM 1235 C C . TRP A 1 159 ? 4.305 -1.828 -9.092 1.00 93.56 159 TRP A C 1
ATOM 1237 O O . TRP A 1 159 ? 5.009 -1.537 -10.063 1.00 93.56 159 TRP A O 1
ATOM 1247 N N . LEU A 1 160 ? 4.480 -2.970 -8.422 1.00 93.00 160 LEU A N 1
ATOM 1248 C CA . LEU A 1 160 ? 5.530 -3.928 -8.769 1.00 93.00 160 LEU A CA 1
ATOM 1249 C C . LEU A 1 160 ? 5.311 -4.546 -10.154 1.00 93.00 160 LEU A C 1
ATOM 1251 O O . LEU A 1 160 ? 6.270 -4.723 -10.906 1.00 93.00 160 LEU A O 1
ATOM 1255 N N . LEU A 1 161 ? 4.060 -4.831 -10.530 1.00 94.81 161 LEU A N 1
ATOM 1256 C CA . LEU A 1 161 ? 3.724 -5.312 -11.871 1.00 94.81 161 LEU A CA 1
ATOM 1257 C C . LEU A 1 161 ? 4.002 -4.262 -12.953 1.00 94.81 161 LEU A C 1
ATOM 1259 O O . LEU A 1 161 ? 4.457 -4.630 -14.040 1.00 94.81 161 LEU A O 1
ATOM 1263 N N . ILE A 1 162 ? 3.764 -2.975 -12.682 1.00 93.75 162 ILE A N 1
ATOM 1264 C CA . ILE A 1 162 ? 4.116 -1.879 -13.596 1.00 93.75 162 ILE A CA 1
ATOM 1265 C C . ILE A 1 162 ? 5.631 -1.828 -13.779 1.00 93.75 162 ILE A C 1
ATOM 1267 O O . ILE A 1 162 ? 6.101 -1.853 -14.918 1.00 93.75 162 ILE A O 1
ATOM 1271 N N . LEU A 1 163 ? 6.401 -1.835 -12.688 1.00 89.69 163 LEU A N 1
ATOM 1272 C CA . LEU A 1 163 ? 7.863 -1.812 -12.759 1.00 89.69 163 LEU A CA 1
ATOM 1273 C C . LEU A 1 163 ? 8.415 -3.022 -13.522 1.00 89.69 163 LEU A C 1
ATOM 1275 O O . LEU A 1 163 ? 9.232 -2.864 -14.430 1.00 89.69 163 LEU A O 1
ATOM 1279 N N . PHE A 1 164 ? 7.910 -4.218 -13.222 1.00 90.94 164 PHE A N 1
ATOM 1280 C CA . PHE A 1 164 ? 8.264 -5.439 -13.941 1.00 90.94 164 PHE A CA 1
ATOM 1281 C C . PHE A 1 164 ? 7.918 -5.349 -15.434 1.00 90.94 164 PHE A C 1
ATOM 1283 O O . PHE A 1 164 ? 8.709 -5.733 -16.293 1.00 90.94 164 PHE A O 1
ATOM 1290 N N . THR A 1 165 ? 6.753 -4.790 -15.765 1.00 91.31 165 THR A N 1
ATOM 1291 C CA . THR A 1 165 ? 6.328 -4.563 -17.152 1.00 91.31 165 THR A CA 1
ATOM 1292 C C . THR A 1 165 ? 7.272 -3.597 -17.874 1.00 91.31 165 THR A C 1
ATOM 1294 O O . THR A 1 165 ? 7.627 -3.845 -19.027 1.00 91.31 165 THR A O 1
ATOM 1297 N N . ILE A 1 166 ? 7.712 -2.517 -17.217 1.00 87.50 166 ILE A N 1
ATOM 1298 C CA . ILE A 1 166 ? 8.697 -1.575 -17.771 1.00 87.50 166 ILE A CA 1
ATOM 1299 C C . ILE A 1 166 ? 10.022 -2.297 -18.050 1.00 87.50 166 ILE A C 1
ATOM 1301 O O . ILE A 1 166 ? 10.552 -2.184 -19.156 1.00 87.50 166 ILE A O 1
ATOM 1305 N N . GLU A 1 167 ? 10.528 -3.084 -17.098 1.00 86.56 167 GLU A N 1
ATOM 1306 C CA . GLU A 1 167 ? 11.775 -3.843 -17.260 1.00 86.56 167 GLU A CA 1
ATOM 1307 C C . GLU A 1 167 ? 11.686 -4.861 -18.406 1.00 86.56 167 GLU A C 1
ATOM 1309 O O . GLU A 1 167 ? 12.570 -4.915 -19.262 1.00 86.56 167 GLU A O 1
ATOM 1314 N N . LEU A 1 168 ? 10.581 -5.609 -18.503 1.00 86.38 168 LEU A N 1
ATOM 1315 C CA . LEU A 1 168 ? 10.353 -6.543 -19.606 1.00 86.38 168 LEU A CA 1
ATOM 1316 C C . LEU A 1 168 ? 10.325 -5.854 -20.973 1.00 86.38 168 LEU A C 1
ATOM 1318 O O . LEU A 1 168 ? 10.863 -6.395 -21.941 1.00 86.38 168 LEU A O 1
ATOM 1322 N N . VAL A 1 169 ? 9.705 -4.675 -21.077 1.00 84.69 169 VAL A N 1
ATOM 1323 C CA . VAL A 1 169 ? 9.686 -3.912 -22.334 1.00 84.69 169 VAL A CA 1
ATOM 1324 C C . VAL A 1 169 ? 11.101 -3.519 -22.746 1.00 84.69 169 VAL A C 1
ATOM 1326 O O . VAL A 1 169 ? 11.446 -3.674 -23.917 1.00 84.69 169 VAL A O 1
ATOM 1329 N N . VAL A 1 170 ? 11.928 -3.071 -21.800 1.00 80.44 170 VAL A N 1
ATOM 1330 C CA . VAL A 1 170 ? 13.330 -2.711 -22.061 1.00 80.44 170 VAL A CA 1
ATOM 1331 C C . VAL A 1 170 ? 14.128 -3.933 -22.521 1.00 80.44 170 VAL A C 1
ATOM 1333 O O . VAL A 1 170 ? 14.799 -3.871 -23.549 1.00 80.44 170 VAL A O 1
ATOM 1336 N N . LEU A 1 171 ? 13.981 -5.075 -21.843 1.00 81.06 171 LEU A N 1
ATOM 1337 C CA . LEU A 1 171 ? 14.647 -6.324 -22.231 1.00 81.06 171 LEU A CA 1
ATOM 1338 C C . LEU A 1 171 ? 14.248 -6.781 -23.645 1.00 81.06 171 LEU A C 1
ATOM 1340 O O . LEU A 1 171 ? 15.095 -7.187 -24.441 1.00 81.06 171 LEU A O 1
ATOM 1344 N N . LEU A 1 172 ? 12.962 -6.706 -23.998 1.00 82.19 172 LEU A N 1
ATOM 1345 C CA . LEU A 1 172 ? 12.493 -7.080 -25.337 1.00 82.19 172 LEU A CA 1
ATOM 1346 C C . LEU A 1 172 ? 13.010 -6.131 -26.428 1.00 82.19 172 LEU A C 1
ATOM 1348 O O . LEU A 1 172 ? 13.342 -6.589 -27.528 1.00 82.19 172 LEU A O 1
ATOM 1352 N N . GLN A 1 173 ? 13.111 -4.833 -26.128 1.00 78.19 173 GLN A N 1
ATOM 1353 C CA . GLN A 1 173 ? 13.692 -3.837 -27.031 1.00 78.19 173 GLN A CA 1
ATOM 1354 C C . GLN A 1 173 ? 15.186 -4.092 -27.274 1.00 78.19 173 GLN A C 1
ATOM 1356 O O . GLN A 1 173 ? 15.611 -4.080 -28.434 1.00 78.19 173 GLN A O 1
ATOM 1361 N N . ASP A 1 174 ? 15.947 -4.443 -26.232 1.00 77.50 174 ASP A N 1
ATOM 1362 C CA . ASP A 1 174 ? 17.365 -4.817 -26.343 1.00 77.50 174 ASP A CA 1
ATOM 1363 C C . ASP A 1 174 ? 17.565 -6.038 -27.259 1.00 77.50 174 ASP A C 1
ATOM 1365 O O . ASP A 1 174 ? 18.494 -6.087 -28.073 1.00 77.50 174 ASP A O 1
ATOM 1369 N N . HIS A 1 175 ? 16.644 -7.005 -27.200 1.00 77.94 175 HIS A N 1
ATOM 1370 C CA . HIS A 1 175 ? 16.628 -8.175 -28.081 1.00 77.94 175 HIS A CA 1
ATOM 1371 C C . HIS A 1 175 ? 16.020 -7.914 -29.476 1.00 77.94 175 HIS A C 1
ATOM 1373 O O . HIS A 1 175 ? 15.900 -8.849 -30.270 1.00 77.94 175 HIS A O 1
ATOM 1379 N N . LYS A 1 176 ? 15.681 -6.658 -29.814 1.00 75.56 176 LYS A N 1
ATOM 1380 C CA . LYS A 1 176 ? 15.068 -6.225 -31.089 1.00 75.56 176 LYS A CA 1
ATOM 1381 C C . LYS A 1 176 ? 13.709 -6.871 -31.394 1.00 75.56 176 LYS A C 1
ATOM 1383 O O . LYS A 1 176 ? 13.301 -6.945 -32.553 1.00 75.56 176 LYS A O 1
ATOM 1388 N N . VAL A 1 177 ? 12.986 -7.323 -30.371 1.00 72.31 177 VAL A N 1
ATOM 1389 C CA . VAL A 1 177 ? 11.651 -7.922 -30.509 1.00 72.31 177 VAL A CA 1
ATOM 1390 C C . VAL A 1 177 ? 10.599 -6.833 -30.297 1.00 72.31 177 VAL A C 1
ATOM 1392 O O . VAL A 1 177 ? 10.020 -6.711 -29.221 1.00 72.31 177 VAL A O 1
ATOM 1395 N N . VAL A 1 178 ? 10.371 -6.012 -31.326 1.00 67.44 178 VAL A N 1
ATOM 1396 C CA . VAL A 1 178 ? 9.466 -4.843 -31.256 1.00 67.44 178 VAL A CA 1
ATOM 1397 C C . VAL A 1 178 ? 8.094 -5.046 -31.915 1.00 67.44 178 VAL A C 1
ATOM 1399 O O . VAL A 1 178 ? 7.170 -4.311 -31.593 1.00 67.44 178 VAL A O 1
ATOM 1402 N N . ASP A 1 179 ? 7.912 -6.085 -32.738 1.00 65.25 179 ASP A N 1
ATOM 1403 C CA . ASP A 1 179 ? 6.674 -6.303 -33.522 1.00 65.25 179 ASP A CA 1
ATOM 1404 C C . ASP A 1 179 ? 5.933 -7.621 -33.192 1.00 65.25 179 ASP A C 1
ATOM 1406 O O . ASP A 1 179 ? 5.094 -8.105 -33.953 1.00 65.25 179 ASP A O 1
ATOM 1410 N N . GLY A 1 180 ? 6.237 -8.241 -32.047 1.00 76.62 180 GLY A N 1
ATOM 1411 C CA . GLY A 1 180 ? 5.645 -9.520 -31.635 1.00 76.62 180 GLY A CA 1
ATOM 1412 C C . GLY A 1 180 ? 4.328 -9.392 -30.856 1.00 76.62 180 GLY A C 1
ATOM 1413 O O . GLY A 1 180 ? 4.091 -8.407 -30.157 1.00 76.62 180 GLY A O 1
ATOM 1414 N N . ILE A 1 181 ? 3.506 -10.453 -30.877 1.00 79.25 181 ILE A N 1
ATOM 1415 C CA . ILE A 1 181 ? 2.301 -10.577 -30.025 1.00 79.25 181 ILE A CA 1
ATOM 1416 C C . ILE A 1 181 ? 2.656 -10.344 -28.550 1.00 79.25 181 ILE A C 1
ATOM 1418 O O . ILE A 1 181 ? 1.944 -9.622 -27.860 1.00 79.25 181 ILE A O 1
ATOM 1422 N N . LEU A 1 182 ? 3.788 -10.893 -28.094 1.00 79.44 182 LEU A N 1
ATOM 1423 C CA . LEU A 1 182 ? 4.296 -10.712 -26.733 1.00 79.44 182 LEU A CA 1
ATOM 1424 C C . LEU A 1 182 ? 4.477 -9.229 -26.373 1.00 79.44 182 LEU A C 1
ATOM 1426 O O . LEU A 1 182 ? 3.991 -8.789 -25.334 1.00 79.44 182 LEU A O 1
ATOM 1430 N N . PHE A 1 183 ? 5.106 -8.450 -27.257 1.00 80.12 183 PHE A N 1
ATOM 1431 C CA . PHE A 1 183 ? 5.311 -7.015 -27.062 1.00 80.12 183 PHE A CA 1
ATOM 1432 C C . PHE A 1 183 ? 3.973 -6.265 -26.993 1.00 80.12 183 PHE A C 1
ATOM 1434 O O . PHE A 1 183 ? 3.763 -5.444 -26.101 1.00 80.12 183 PHE A O 1
ATOM 1441 N N . ARG A 1 184 ? 3.020 -6.599 -27.876 1.00 81.94 184 ARG A N 1
ATOM 1442 C CA . ARG A 1 184 ? 1.688 -5.973 -27.883 1.00 81.94 184 ARG A CA 1
ATOM 1443 C C . ARG A 1 184 ? 0.887 -6.285 -26.618 1.00 81.94 184 ARG A C 1
ATOM 1445 O O . ARG A 1 184 ? 0.207 -5.399 -26.109 1.00 81.94 184 ARG A O 1
ATOM 1452 N N . THR A 1 185 ? 0.973 -7.511 -26.106 1.00 84.88 185 THR A N 1
ATOM 1453 C CA . THR A 1 185 ? 0.293 -7.920 -24.869 1.00 84.88 185 THR A CA 1
ATOM 1454 C C . THR A 1 185 ? 0.855 -7.189 -23.653 1.00 84.88 185 THR A C 1
ATOM 1456 O O . THR A 1 185 ? 0.083 -6.620 -22.889 1.00 84.88 185 THR A O 1
ATOM 1459 N N . ILE A 1 186 ? 2.183 -7.141 -23.506 1.00 85.38 186 ILE A N 1
ATOM 1460 C CA . ILE A 1 186 ? 2.858 -6.438 -22.400 1.00 85.38 186 ILE A CA 1
ATOM 1461 C C . ILE A 1 186 ? 2.577 -4.931 -22.459 1.00 85.38 186 ILE A C 1
ATOM 1463 O O . ILE A 1 186 ? 2.340 -4.287 -21.444 1.00 85.38 186 ILE A O 1
ATOM 1467 N N . ASN A 1 187 ? 2.547 -4.343 -23.655 1.00 81.75 187 ASN A N 1
ATOM 1468 C CA . ASN A 1 187 ? 2.209 -2.929 -23.778 1.00 81.75 187 ASN A CA 1
ATOM 1469 C C . ASN A 1 187 ? 0.716 -2.661 -23.501 1.00 81.75 187 ASN A C 1
ATOM 1471 O O . ASN A 1 187 ? 0.360 -1.605 -22.989 1.00 81.75 187 ASN A O 1
ATOM 1475 N N . GLY A 1 188 ? -0.157 -3.626 -23.804 1.00 86.62 188 GLY A N 1
ATOM 1476 C CA . GLY A 1 188 ? -1.580 -3.572 -23.471 1.00 86.62 188 GLY A CA 1
ATOM 1477 C C . GLY A 1 188 ? -1.859 -3.701 -21.971 1.00 86.62 188 GLY A C 1
ATOM 1478 O O . GLY A 1 188 ? -2.739 -3.007 -21.464 1.00 86.62 188 GLY A O 1
ATOM 1479 N N . SER A 1 189 ? -1.101 -4.532 -21.244 1.00 91.38 189 SER A N 1
ATOM 1480 C CA . SER A 1 189 ? -1.302 -4.726 -19.800 1.00 91.38 189 SER A CA 1
ATOM 1481 C C . SER A 1 189 ? -1.061 -3.449 -18.999 1.00 91.38 189 SER A C 1
ATOM 1483 O O . SER A 1 189 ? -1.732 -3.247 -17.992 1.00 91.38 189 SER A O 1
ATOM 1485 N N . LYS A 1 190 ? -0.199 -2.542 -19.477 1.00 89.94 190 LYS A N 1
ATOM 1486 C CA . LYS A 1 190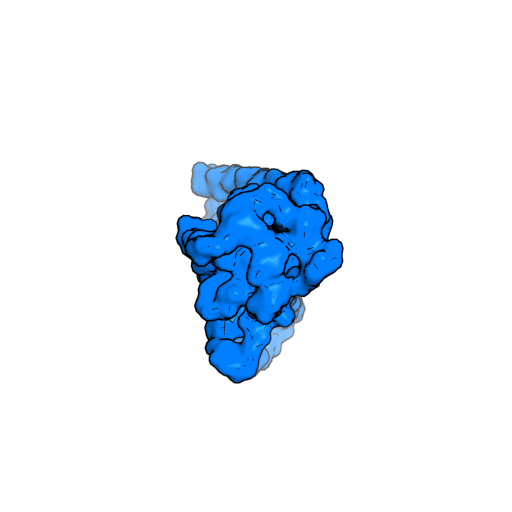 ? 0.004 -1.219 -18.863 1.00 89.94 190 LYS A CA 1
ATOM 1487 C C . LYS A 1 190 ? -1.298 -0.443 -18.712 1.00 89.94 190 LYS A C 1
ATOM 1489 O O . LYS A 1 190 ? -1.554 0.087 -17.640 1.00 89.94 190 LYS A O 1
ATOM 1494 N N . PHE A 1 191 ? -2.145 -0.413 -19.745 1.00 91.25 191 PHE A N 1
ATOM 1495 C CA . PHE A 1 191 ? -3.429 0.291 -19.666 1.00 91.25 191 PHE A CA 1
ATOM 1496 C C . PHE A 1 191 ? -4.306 -0.263 -18.546 1.00 91.25 191 PHE A C 1
ATOM 1498 O O . PHE A 1 191 ? -4.946 0.508 -17.837 1.00 91.25 191 PHE A O 1
ATOM 1505 N N . ILE A 1 192 ? -4.308 -1.584 -18.364 1.00 94.88 192 ILE A N 1
ATOM 1506 C CA . ILE A 1 192 ? -5.066 -2.239 -17.295 1.00 94.88 192 ILE A CA 1
ATOM 1507 C C . ILE A 1 192 ? -4.487 -1.842 -15.935 1.00 94.88 192 ILE A C 1
ATOM 1509 O O . ILE A 1 192 ? -5.235 -1.373 -15.086 1.00 94.88 192 ILE A O 1
ATOM 1513 N N . LEU A 1 193 ? -3.168 -1.958 -15.755 1.00 96.25 193 LEU A N 1
ATOM 1514 C CA . LEU A 1 193 ? -2.491 -1.647 -14.492 1.00 96.25 193 LEU A CA 1
ATOM 1515 C C . LEU A 1 193 ? -2.673 -0.177 -14.083 1.00 96.25 193 LEU A C 1
ATOM 1517 O O . LEU A 1 193 ? -3.097 0.094 -12.967 1.00 96.25 193 LEU A O 1
ATOM 1521 N N . TYR A 1 194 ? -2.458 0.776 -14.995 1.00 95.81 194 TYR A N 1
ATOM 1522 C CA . TYR A 1 194 ? -2.720 2.190 -14.705 1.00 95.81 194 TYR A CA 1
ATOM 1523 C C . TYR A 1 194 ? -4.206 2.472 -14.449 1.00 95.81 194 TYR A C 1
ATOM 1525 O O . TYR A 1 194 ? -4.519 3.317 -13.616 1.00 95.81 194 TYR A O 1
ATOM 1533 N N . SER A 1 195 ? -5.136 1.778 -15.120 1.00 96.00 195 SER A N 1
ATOM 1534 C CA . SER A 1 195 ? -6.566 1.944 -14.813 1.00 96.00 195 SER A CA 1
ATOM 1535 C C . SER A 1 195 ? -6.896 1.480 -13.397 1.00 96.00 195 SER A C 1
ATOM 1537 O O . SER A 1 195 ? -7.705 2.124 -12.739 1.00 96.00 195 SER A O 1
ATOM 1539 N N . LEU A 1 196 ? -6.263 0.401 -12.917 1.00 96.88 196 LEU A N 1
ATOM 1540 C CA . LEU A 1 196 ? -6.446 -0.068 -11.543 1.00 96.88 196 LEU A CA 1
ATOM 1541 C C . LEU A 1 196 ? -6.027 1.009 -10.534 1.00 96.88 196 LEU A C 1
ATOM 1543 O O . LEU A 1 196 ? -6.809 1.303 -9.634 1.00 96.88 196 LEU A O 1
ATOM 1547 N N . LEU A 1 197 ? -4.877 1.663 -10.739 1.00 97.06 197 LEU A N 1
ATOM 1548 C CA . LEU A 1 197 ? -4.425 2.754 -9.861 1.00 97.06 197 LEU A CA 1
ATOM 1549 C C . LEU A 1 197 ? -5.372 3.961 -9.896 1.00 97.06 197 LEU A C 1
ATOM 1551 O O . LEU A 1 197 ? -5.729 4.510 -8.860 1.00 97.06 197 LEU A O 1
ATOM 1555 N N . TRP A 1 198 ? -5.879 4.340 -11.074 1.00 97.56 198 TRP A N 1
ATOM 1556 C CA . TRP A 1 198 ? -6.893 5.399 -11.169 1.00 97.56 198 TRP A CA 1
ATOM 1557 C C . TRP A 1 198 ? -8.201 5.049 -10.450 1.00 97.56 198 TRP A C 1
ATOM 1559 O O . TRP A 1 198 ? -8.822 5.921 -9.839 1.00 97.56 198 TRP A O 1
ATOM 1569 N N . CYS A 1 199 ? -8.634 3.787 -10.513 1.00 97.75 199 CYS A N 1
ATOM 1570 C CA . CYS A 1 199 ? -9.781 3.317 -9.742 1.00 97.75 199 CYS A CA 1
ATOM 1571 C C . CYS A 1 199 ? -9.516 3.399 -8.234 1.00 97.75 199 CYS A C 1
ATOM 1573 O O . CYS A 1 199 ? -10.406 3.825 -7.497 1.00 97.75 199 CYS A O 1
ATOM 1575 N N . ALA A 1 200 ? -8.309 3.046 -7.793 1.00 97.06 200 ALA A N 1
ATOM 1576 C CA . ALA A 1 200 ? -7.918 3.102 -6.392 1.00 97.06 200 ALA A CA 1
ATOM 1577 C C . ALA A 1 200 ? -7.873 4.550 -5.865 1.00 97.06 200 ALA A C 1
ATOM 1579 O O . ALA A 1 200 ? -8.528 4.849 -4.869 1.00 97.06 200 ALA A O 1
ATOM 1580 N N . ILE A 1 201 ? -7.304 5.498 -6.627 1.00 97.88 201 ILE A N 1
ATOM 1581 C CA . ILE A 1 201 ? -7.407 6.950 -6.362 1.00 97.88 201 ILE A CA 1
ATOM 1582 C C . ILE A 1 201 ? -8.865 7.376 -6.158 1.00 97.88 201 ILE A C 1
ATOM 1584 O O . ILE A 1 201 ? -9.197 8.064 -5.190 1.00 97.88 201 ILE A O 1
ATOM 1588 N N . GLY A 1 202 ? -9.753 6.978 -7.076 1.00 97.88 202 GLY A N 1
ATOM 1589 C CA . GLY A 1 202 ? -11.177 7.301 -6.986 1.00 97.88 202 GLY A CA 1
ATOM 1590 C C . GLY A 1 202 ? -11.818 6.759 -5.707 1.00 97.88 202 GLY A C 1
ATOM 1591 O O . GLY A 1 202 ? -12.630 7.447 -5.086 1.00 97.88 202 GLY A O 1
ATOM 1592 N N . TYR A 1 203 ? -11.419 5.559 -5.289 1.00 97.81 203 TYR A N 1
ATOM 1593 C CA . TYR A 1 203 ? -11.903 4.938 -4.065 1.00 97.81 203 TYR A CA 1
ATOM 1594 C C . TYR A 1 203 ? -11.384 5.630 -2.799 1.00 97.81 203 TYR A C 1
ATOM 1596 O O . TYR A 1 203 ? -12.173 5.928 -1.899 1.00 97.81 203 TYR A O 1
ATOM 1604 N N . TRP A 1 204 ? -10.095 5.966 -2.742 1.00 97.75 204 TRP A N 1
ATOM 1605 C CA . TRP A 1 204 ? -9.518 6.726 -1.633 1.00 97.75 204 TRP A CA 1
ATOM 1606 C C . TRP A 1 204 ? -10.198 8.085 -1.469 1.00 97.75 204 TRP A C 1
ATOM 1608 O O . TRP A 1 204 ? -10.585 8.452 -0.359 1.00 97.75 204 TRP A O 1
ATOM 1618 N N . ILE A 1 205 ? -10.444 8.800 -2.572 1.00 97.75 205 ILE A N 1
ATOM 1619 C CA . ILE A 1 205 ? -11.197 10.064 -2.560 1.00 97.75 205 ILE A CA 1
ATOM 1620 C C . ILE A 1 205 ? -12.622 9.844 -2.051 1.00 97.75 205 ILE A C 1
ATOM 1622 O O . ILE A 1 205 ? -13.084 10.595 -1.1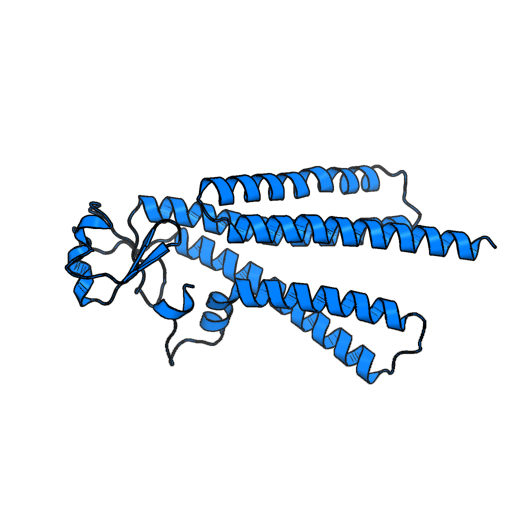92 1.00 97.75 205 ILE A O 1
ATOM 1626 N N . PHE A 1 206 ? -13.313 8.811 -2.543 1.00 97.44 206 PHE A N 1
ATOM 1627 C CA . PHE A 1 206 ? -14.663 8.465 -2.090 1.00 97.44 206 PHE A CA 1
ATOM 1628 C C . PHE A 1 206 ? -14.718 8.216 -0.575 1.00 97.44 206 PHE A C 1
ATOM 1630 O O . PHE A 1 206 ? -15.691 8.595 0.075 1.00 97.44 206 PHE A O 1
ATOM 1637 N N . ARG A 1 207 ? -13.655 7.644 0.002 1.00 96.31 207 ARG A N 1
ATOM 1638 C CA . ARG A 1 207 ? -13.528 7.364 1.440 1.00 96.31 207 ARG A CA 1
ATOM 1639 C C . ARG A 1 207 ? -12.921 8.505 2.259 1.00 96.31 207 ARG A C 1
ATOM 1641 O O . ARG A 1 207 ? -12.803 8.370 3.474 1.00 96.31 207 ARG A O 1
ATOM 1648 N N . GLY A 1 208 ? -12.592 9.633 1.626 1.00 96.44 208 GLY A N 1
ATOM 1649 C CA . GLY A 1 208 ? -12.055 10.833 2.280 1.00 96.44 208 GLY A CA 1
ATOM 1650 C C . GLY A 1 208 ? -10.549 10.799 2.563 1.00 96.44 208 GLY A C 1
ATOM 1651 O O . GLY A 1 208 ? -10.031 11.673 3.257 1.00 96.44 208 GLY A O 1
ATOM 1652 N N . HIS A 1 209 ? -9.832 9.827 2.006 1.00 95.75 209 HIS A N 1
ATOM 1653 C CA . HIS A 1 209 ? -8.412 9.559 2.237 1.00 95.75 209 HIS A CA 1
ATOM 1654 C C . HIS A 1 209 ? -7.528 10.259 1.197 1.00 95.75 209 HIS A C 1
ATOM 1656 O O . HIS A 1 209 ? -6.860 9.636 0.376 1.00 95.75 209 HIS A O 1
ATOM 1662 N N . TYR A 1 210 ? -7.518 11.595 1.216 1.00 95.50 210 TYR A N 1
ATOM 1663 C CA . TYR A 1 210 ? -6.831 12.403 0.194 1.00 95.50 210 TYR A CA 1
ATOM 1664 C C . TYR A 1 210 ? -5.311 12.212 0.140 1.00 95.50 210 TYR A C 1
ATOM 1666 O O . TYR A 1 210 ? -4.727 12.383 -0.925 1.00 95.50 210 TYR A O 1
ATOM 1674 N N . MET A 1 211 ? -4.669 11.876 1.263 1.00 93.38 211 MET A N 1
ATOM 1675 C CA . MET A 1 211 ? -3.222 11.632 1.295 1.00 93.38 211 MET A CA 1
ATOM 1676 C C . MET A 1 211 ? -2.847 10.372 0.505 1.00 93.38 211 MET A C 1
ATOM 1678 O O . MET A 1 211 ? -1.892 10.410 -0.257 1.00 93.38 211 MET A O 1
ATOM 1682 N N . PHE A 1 212 ? -3.641 9.307 0.631 1.00 93.69 212 PHE A N 1
ATOM 1683 C CA . PHE A 1 212 ? -3.467 8.050 -0.104 1.00 93.69 212 PHE A CA 1
ATOM 1684 C C . PHE A 1 212 ? -3.724 8.261 -1.602 1.00 93.69 212 PHE A C 1
ATOM 1686 O O . PHE A 1 212 ? -2.922 7.887 -2.446 1.00 93.69 212 PHE A O 1
ATOM 1693 N N . ALA A 1 213 ? -4.784 9.001 -1.945 1.00 96.06 213 ALA A N 1
ATOM 1694 C CA . ALA A 1 213 ? -5.048 9.385 -3.332 1.00 96.06 213 ALA A CA 1
ATOM 1695 C C . ALA A 1 213 ? -3.924 10.243 -3.949 1.00 96.06 213 ALA A C 1
ATOM 1697 O O . ALA A 1 213 ? -3.641 10.144 -5.144 1.00 96.06 213 ALA A O 1
ATOM 1698 N N . TRP A 1 214 ? -3.319 11.130 -3.154 1.00 95.38 214 TRP A N 1
ATOM 1699 C CA . TRP A 1 214 ? -2.191 11.952 -3.583 1.00 95.38 214 TRP A CA 1
ATOM 1700 C C . TRP A 1 214 ? -0.930 11.119 -3.802 1.00 95.38 214 TRP A C 1
ATOM 1702 O O . TRP A 1 214 ? -0.236 11.331 -4.795 1.00 95.38 214 TRP A O 1
ATOM 1712 N N . ASP A 1 215 ? -0.651 10.190 -2.895 1.00 93.06 215 ASP A N 1
ATOM 1713 C CA . ASP A 1 215 ? 0.462 9.256 -3.000 1.00 93.06 215 ASP A CA 1
ATOM 1714 C C . ASP A 1 215 ? 0.396 8.462 -4.315 1.00 93.06 215 ASP A C 1
ATOM 1716 O O . ASP A 1 215 ? 1.278 8.586 -5.167 1.00 93.06 215 ASP A O 1
ATOM 1720 N N . GLU A 1 216 ? -0.738 7.815 -4.583 1.00 95.00 216 GLU A N 1
ATOM 1721 C CA . GLU A 1 216 ? -0.982 7.091 -5.836 1.00 95.00 216 GLU A CA 1
ATOM 1722 C C . GLU A 1 216 ? -0.815 7.964 -7.090 1.00 95.00 216 GLU A C 1
ATOM 1724 O O . GLU A 1 216 ? -0.237 7.547 -8.099 1.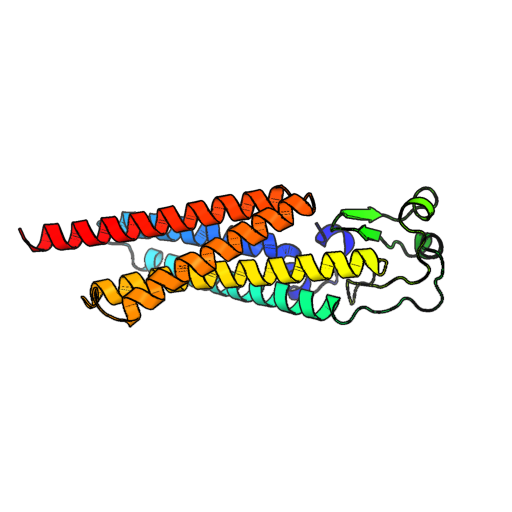00 95.00 216 GLU A O 1
ATOM 1729 N N . LEU A 1 217 ? -1.273 9.219 -7.044 1.00 95.75 217 LEU A N 1
ATOM 1730 C CA . LEU A 1 217 ? -1.083 10.163 -8.146 1.00 95.75 217 LEU A CA 1
ATOM 1731 C C . LEU A 1 217 ? 0.409 10.417 -8.416 1.00 95.75 217 LEU A C 1
ATOM 1733 O O . LEU A 1 217 ? 0.833 10.439 -9.578 1.00 95.75 217 LEU A O 1
ATOM 1737 N N . VAL A 1 218 ? 1.201 10.628 -7.360 1.00 94.12 218 VAL A N 1
ATOM 1738 C CA . VAL A 1 218 ? 2.651 10.842 -7.462 1.00 94.12 218 VAL A CA 1
ATOM 1739 C C . VAL A 1 218 ? 3.321 9.620 -8.085 1.00 94.12 218 VAL A C 1
ATOM 1741 O O . VAL A 1 218 ? 4.152 9.784 -8.985 1.00 94.12 218 VAL A O 1
ATOM 1744 N N . TRP A 1 219 ? 2.915 8.413 -7.695 1.00 92.75 219 TRP A N 1
ATOM 1745 C CA . TRP A 1 219 ? 3.474 7.170 -8.219 1.00 92.75 219 TRP A CA 1
ATOM 1746 C C . TRP A 1 219 ? 3.123 6.904 -9.679 1.00 92.75 219 TRP A C 1
ATOM 1748 O O . TRP A 1 219 ? 4.019 6.588 -10.468 1.00 92.75 219 TRP A O 1
ATOM 1758 N N . ILE A 1 220 ? 1.878 7.147 -10.101 1.00 94.69 220 ILE A N 1
ATOM 1759 C CA . ILE A 1 220 ? 1.498 7.092 -11.524 1.00 94.69 220 ILE A CA 1
ATOM 1760 C C . ILE A 1 220 ? 2.398 8.014 -12.356 1.00 94.69 220 ILE A C 1
ATOM 1762 O O . ILE A 1 220 ? 2.942 7.598 -13.384 1.00 94.69 220 ILE A O 1
ATOM 1766 N N . VAL A 1 221 ? 2.582 9.263 -11.916 1.00 93.75 221 VAL A N 1
ATOM 1767 C CA . VAL A 1 221 ? 3.458 10.224 -12.605 1.00 93.75 221 VAL A CA 1
ATOM 1768 C C . VAL A 1 221 ? 4.907 9.732 -12.607 1.00 93.75 221 VAL A C 1
ATOM 1770 O O . VAL A 1 221 ? 5.571 9.798 -13.643 1.00 93.75 221 VAL A O 1
ATOM 1773 N N . GLY A 1 222 ? 5.387 9.198 -11.483 1.00 91.06 222 GLY A N 1
ATOM 1774 C CA . GLY A 1 222 ? 6.720 8.616 -11.348 1.00 91.06 222 GLY A CA 1
ATOM 1775 C C . GLY A 1 222 ? 6.984 7.506 -12.367 1.00 91.06 222 GLY A C 1
ATOM 1776 O O . GLY A 1 222 ? 7.978 7.567 -13.096 1.00 91.06 222 GLY A O 1
ATOM 1777 N N . PHE A 1 223 ? 6.073 6.538 -12.493 1.00 91.56 223 PHE A N 1
ATOM 1778 C CA . PHE A 1 223 ? 6.204 5.445 -13.461 1.00 91.56 223 PHE A CA 1
ATOM 1779 C C . PHE A 1 223 ? 6.209 5.940 -14.910 1.00 91.56 223 PHE A C 1
ATOM 1781 O O . PHE A 1 223 ? 7.047 5.497 -15.698 1.00 91.56 223 PHE A O 1
ATOM 1788 N N . ILE A 1 224 ? 5.357 6.913 -15.250 1.00 90.38 224 ILE A N 1
ATOM 1789 C CA . ILE A 1 224 ? 5.342 7.530 -16.586 1.00 90.38 224 ILE A CA 1
ATOM 1790 C C . ILE A 1 224 ? 6.689 8.200 -16.890 1.00 90.38 224 ILE A C 1
ATOM 1792 O O . ILE A 1 224 ? 7.239 8.029 -17.980 1.00 90.38 224 ILE A O 1
ATOM 1796 N N . VAL A 1 225 ? 7.250 8.945 -15.932 1.00 87.81 225 VAL A N 1
ATOM 1797 C CA . VAL A 1 225 ? 8.550 9.614 -16.100 1.00 87.81 225 VAL A CA 1
ATOM 1798 C C . VAL A 1 225 ? 9.674 8.596 -16.305 1.00 87.81 225 VAL A C 1
ATOM 1800 O O . VAL A 1 225 ? 10.502 8.778 -17.203 1.00 87.81 225 VAL A O 1
ATOM 1803 N N . ILE A 1 226 ? 9.702 7.518 -15.515 1.00 84.75 226 ILE A N 1
ATOM 1804 C CA . ILE A 1 226 ? 10.685 6.432 -15.664 1.00 84.75 226 ILE A CA 1
ATOM 1805 C C . ILE A 1 226 ? 10.564 5.796 -17.050 1.00 84.75 226 ILE A C 1
ATOM 1807 O O . ILE A 1 226 ? 11.571 5.629 -17.739 1.00 84.75 226 ILE A O 1
ATOM 1811 N N . GLU A 1 227 ? 9.345 5.482 -17.483 1.00 84.81 227 GLU A N 1
ATOM 1812 C CA . GLU A 1 227 ? 9.081 4.862 -18.778 1.00 84.81 227 GLU A CA 1
ATOM 1813 C C . GLU A 1 227 ? 9.590 5.726 -19.943 1.00 84.81 227 GLU A C 1
ATOM 1815 O O . GLU A 1 227 ? 10.328 5.235 -20.802 1.00 84.81 227 GLU A O 1
ATOM 1820 N N . VAL A 1 228 ? 9.265 7.023 -19.951 1.00 83.06 228 VAL A N 1
ATOM 1821 C CA . VAL A 1 228 ? 9.717 7.958 -20.997 1.00 83.06 228 VAL A CA 1
ATOM 1822 C C . VAL A 1 228 ? 11.242 8.080 -21.010 1.00 83.06 228 VAL A C 1
ATOM 1824 O O . VAL A 1 228 ? 11.861 7.961 -22.071 1.00 83.06 228 VAL A O 1
ATOM 1827 N N . ASN A 1 229 ? 11.865 8.258 -19.840 1.00 81.06 229 ASN A N 1
ATOM 1828 C CA . ASN A 1 229 ? 13.319 8.396 -19.724 1.00 81.06 229 ASN A CA 1
ATOM 1829 C C . ASN A 1 229 ? 14.054 7.140 -20.234 1.00 81.06 229 ASN A C 1
ATOM 1831 O O . ASN A 1 229 ? 15.053 7.235 -20.953 1.00 81.06 229 ASN A O 1
ATOM 1835 N N . MET A 1 230 ? 13.531 5.952 -19.924 1.00 74.38 230 MET A N 1
ATOM 1836 C CA . MET A 1 230 ? 14.089 4.685 -20.403 1.00 74.38 230 MET A CA 1
ATOM 1837 C C . MET A 1 230 ? 13.999 4.556 -21.931 1.00 74.38 230 MET A C 1
ATOM 1839 O O . MET A 1 230 ? 14.982 4.170 -22.572 1.00 74.38 230 MET A O 1
ATOM 1843 N N . VAL A 1 231 ? 12.868 4.940 -22.535 1.00 70.69 231 VAL A N 1
ATOM 1844 C CA . VAL A 1 231 ? 12.689 4.910 -23.998 1.00 70.69 231 VAL A CA 1
ATOM 1845 C C . VAL A 1 231 ? 13.626 5.892 -24.709 1.00 70.69 231 VAL A C 1
ATOM 1847 O O . VAL A 1 231 ? 14.245 5.536 -25.717 1.00 70.69 231 VAL A O 1
ATOM 1850 N N . ASP A 1 232 ? 13.761 7.119 -24.205 1.00 69.31 232 ASP A N 1
ATOM 1851 C CA . ASP A 1 232 ? 14.611 8.139 -24.830 1.00 69.31 232 ASP A CA 1
ATOM 1852 C C . ASP A 1 232 ? 16.098 7.783 -24.746 1.00 69.31 232 ASP A C 1
ATOM 1854 O O . ASP A 1 232 ? 16.834 7.924 -25.730 1.00 69.31 232 ASP A O 1
ATOM 1858 N N . ARG A 1 233 ? 16.543 7.224 -23.613 1.00 63.34 233 ARG A N 1
ATOM 1859 C CA . ARG A 1 233 ? 17.907 6.695 -23.471 1.00 63.34 233 ARG A CA 1
ATOM 1860 C C . ARG A 1 233 ? 18.203 5.624 -24.516 1.00 63.34 233 ARG A C 1
ATOM 1862 O O . ARG A 1 233 ? 19.269 5.650 -25.135 1.00 63.34 233 ARG A O 1
ATOM 1869 N N . HIS A 1 234 ? 17.264 4.706 -24.732 1.00 62.94 234 HIS A N 1
ATOM 1870 C CA . HIS A 1 234 ? 17.420 3.645 -25.716 1.00 62.94 234 HIS A CA 1
ATOM 1871 C C . HIS A 1 234 ? 17.547 4.234 -27.130 1.00 62.94 234 HIS A C 1
ATOM 1873 O O . HIS A 1 234 ? 18.542 3.971 -27.801 1.00 62.94 234 HIS A O 1
ATOM 1879 N N . LYS A 1 235 ? 16.645 5.128 -27.565 1.00 63.94 235 LYS A N 1
ATOM 1880 C CA . LYS A 1 235 ? 16.745 5.797 -28.885 1.00 63.94 235 LYS A CA 1
ATOM 1881 C C . LYS A 1 235 ? 18.115 6.447 -29.121 1.00 63.94 235 LYS A C 1
ATOM 1883 O O . LYS A 1 235 ? 18.709 6.262 -30.186 1.00 63.94 235 LYS A O 1
ATOM 1888 N N . ASN A 1 236 ? 18.642 7.149 -28.118 1.00 61.16 236 ASN A N 1
ATOM 1889 C CA . ASN A 1 236 ? 19.938 7.821 -28.211 1.00 61.16 236 ASN A CA 1
ATOM 1890 C C . ASN A 1 236 ? 21.111 6.831 -28.337 1.00 61.16 236 ASN A C 1
ATOM 1892 O O . ASN A 1 236 ? 22.028 7.078 -29.118 1.00 61.16 236 ASN A O 1
ATOM 1896 N N . MET A 1 237 ? 21.085 5.682 -27.647 1.00 58.78 237 MET A N 1
ATOM 1897 C CA . MET A 1 237 ? 22.125 4.650 -27.804 1.00 58.78 237 MET A CA 1
ATOM 1898 C C . MET A 1 237 ? 22.165 4.046 -29.214 1.00 58.78 237 MET A C 1
ATOM 1900 O O . MET A 1 237 ? 23.250 3.773 -29.732 1.00 58.78 237 MET A O 1
ATOM 1904 N N . PHE A 1 238 ? 21.008 3.848 -29.854 1.00 57.19 238 PHE A N 1
ATOM 1905 C CA . PHE A 1 238 ? 20.959 3.332 -31.227 1.00 57.19 238 PHE A CA 1
ATOM 1906 C C . PHE A 1 238 ? 21.429 4.369 -32.251 1.00 57.19 238 PHE A C 1
ATOM 1908 O O . PHE A 1 238 ? 22.174 4.000 -33.155 1.00 57.19 238 PHE A O 1
ATOM 1915 N N . SER A 1 239 ? 21.090 5.652 -32.069 1.00 58.03 239 SER A N 1
ATOM 1916 C CA . SER A 1 239 ? 21.566 6.742 -32.936 1.00 58.03 239 SER A CA 1
ATOM 1917 C C . SER A 1 239 ? 23.095 6.864 -32.942 1.00 58.03 239 SER A C 1
ATOM 1919 O O . SER A 1 239 ? 23.691 7.022 -34.006 1.00 58.03 239 SER A O 1
ATOM 1921 N N . THR A 1 240 ? 23.740 6.757 -31.776 1.00 57.12 240 THR A N 1
ATOM 1922 C CA . THR A 1 240 ? 25.204 6.890 -31.633 1.00 57.12 240 THR A CA 1
ATOM 1923 C C . THR A 1 240 ? 25.974 5.673 -32.163 1.00 57.12 240 THR A C 1
ATOM 1925 O O . THR A 1 240 ? 27.158 5.777 -32.451 1.00 57.12 240 THR A O 1
ATOM 1928 N N . ARG A 1 241 ? 25.331 4.503 -32.313 1.00 52.03 241 ARG A N 1
ATOM 1929 C CA . ARG A 1 241 ? 25.940 3.310 -32.942 1.00 52.03 241 ARG A CA 1
ATOM 1930 C C . ARG A 1 241 ? 25.862 3.309 -34.472 1.00 52.03 241 ARG A C 1
ATOM 1932 O O . ARG A 1 241 ? 26.540 2.499 -35.098 1.00 52.03 241 ARG A O 1
ATOM 1939 N N . THR A 1 242 ? 25.017 4.153 -35.063 1.00 50.25 242 THR A N 1
ATOM 1940 C CA . THR A 1 242 ? 24.821 4.259 -36.522 1.00 50.25 242 THR A CA 1
ATOM 1941 C C . THR A 1 242 ? 25.629 5.378 -37.188 1.00 50.25 242 THR A C 1
ATOM 1943 O O . THR A 1 242 ? 25.542 5.533 -38.404 1.00 50.25 242 THR A O 1
ATOM 1946 N N . THR A 1 243 ? 26.415 6.128 -36.414 1.00 42.38 243 THR A N 1
ATOM 1947 C CA . THR A 1 243 ? 27.372 7.156 -36.862 1.00 42.38 243 THR A CA 1
ATOM 1948 C C . THR A 1 243 ? 28.792 6.724 -36.550 1.00 42.38 243 THR A C 1
ATOM 1950 O O . THR A 1 243 ? 29.661 6.882 -37.430 1.00 42.38 243 THR A O 1
#

Radius of gyration: 22.96 Å; chains: 1; bounding box: 60×26×68 Å

Foldseek 3Di:
DCCVQFDDPPDDPLRVLLVCLVVLLVVLVVLVVVLVVVVVVCPVPPDDPVVVVVSVVSNVVSVVSLVSSLVSLVVLLVLLVDWAKDPPAQFQLVCLVVQAWEDALNDTGTDDPVCRRVRDNGGIKTQSRPPRSRYIYDPNRSVNVSVVSVLSSLLSVLLVLLVVLLVVLLVCVVVVNCPDPVNVVSVVVNVVSVVSLVVSLVVCVVSVNNVSSVVSVVSSVVSVVVSVVSVVVSVVVVVVVVD